Protein AF-A0A7I8W9Z4-F1 (afdb_monomer_lite)

Foldseek 3Di:
DDPDPPVPPCPQFFPDFQPPDDSVVRVLLLVLADPCLRGGPPGNNVVVLVVCCCQLPPVLLAAVVNDDDDDPVLRVVSNVNNVCQCVQWKDAWDKDQDCQWAAAPQPRDIDHHRHIWTDTVNVDPRHTHRQQRCAAPPPSHRARSRIFTDDVTTHGNLVVLCLQWAAAPQRRHGDSDQKWKDDPNHIHDQQRCAAPPPRHRCRQHKWWDDPNGIHHPVVCCVPPVDDDTPIDGIDTDGTDSVCVVDDDDDDDDDDDDDDDDDDDDDDDDDDDDDDDDDDDDPPDDDDDDDDDDDDDDPDDDD

pLDDT: mean 77.5, std 26.69, range [21.94, 98.75]

InterPro domains:
  IPR001781 Zinc finger, LIM-type [PF00412] (104-162)
  IPR001781 Zinc finger, LIM-type [PF00412] (168-224)
  IPR001781 Zinc finger, LIM-type [PS00478] (168-202)
  IPR001781 Zinc finger, LIM-type [PS50023] (166-226)
  IPR001781 Zinc finger, LIM-type [SM00132] (103-159)
  IPR001781 Zinc finger, LIM-type [SM00132] (167-219)
  IPR010442 PET domain [PF06297] (3-95)
  IPR010442 PET domain [PS51303] (1-105)
  IPR033723 PET prickle [cd09827] (3-101)
  IPR047120 Prickle/Espinas/Testin [PTHR24211] (3-230)

Secondary structure (DSSP, 8-state):
---------HHHHBS---TT--HHHHHHHHTTS-GGGS-BTTSHHHHHHHHHHHHHS-GGGT-GGGSSS--HHHHHHHHHHHHHHHHHTEEEPEEEE-SS-EE-TTT--EE-TT-EEEE-STT-TT-EE-GGG-B-TTT--B-GGGEEEESSSEE-HHHHHHTTS-BBTTT--B--SSEEEEETTEEE-TTT-B-TTT--B-TTSEEEEETTEEEEHHHHHHH-TTS--EEEE-EEEE---GGGG--------PPPP---PPPPPP------------------PPPPP-------------

Radius of gyration: 24.95 Å; chains: 1; bounding box: 74×66×74 Å

Sequence (302 aa):
MISDTDSGCAVEEYSWIPPGLTSSRIRQYMNSLPEDKIPYVNSVGEKYRIRQLLFQLPPHDNAARYCHSLSAYEKKELDEFCVKRKNESLGRGRLHVQGIPAKCFKCLDNIARGQIAVLSSRAGPNSCWHPRCFTCSTCGELLVDLIYFWNDGLFCGRHHAESLKPRCSACDEIIFEEECIEAEGKSWHLRHFACSACGKSLGGEEYATKDEEQFCSACYSEKFTCDEKKSGILKISSSPDLTKRLKSVKFNVPIQSYEYSPAKNLDDSSISSSDSEFEYQTSKKPIKPPYLQKPKNNCIIS

Organism: NCBI:txid2664684

Structure (mmCIF, N/CA/C/O backbone):
data_AF-A0A7I8W9Z4-F1
#
_entry.id   AF-A0A7I8W9Z4-F1
#
loop_
_atom_site.group_PDB
_atom_site.id
_atom_site.type_symbol
_atom_site.label_atom_id
_atom_site.label_alt_id
_atom_site.label_comp_id
_atom_site.label_asym_id
_atom_site.label_entity_id
_atom_site.label_seq_id
_atom_site.pdbx_PDB_ins_code
_atom_site.Cartn_x
_atom_site.Cartn_y
_atom_site.Cartn_z
_atom_site.occupancy
_atom_site.B_iso_or_equiv
_atom_site.auth_seq_id
_atom_site.aut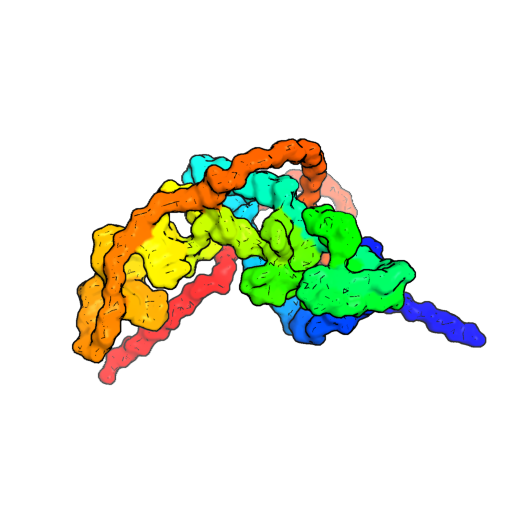h_comp_id
_atom_site.auth_asym_id
_atom_site.auth_atom_id
_atom_site.pdbx_PDB_model_num
ATOM 1 N N . MET A 1 1 ? 17.825 10.346 -49.125 1.00 39.19 1 MET A N 1
ATOM 2 C CA . MET A 1 1 ? 17.581 9.424 -48.000 1.00 39.19 1 MET A CA 1
ATOM 3 C C . MET A 1 1 ? 17.197 10.283 -46.815 1.00 39.19 1 MET A C 1
ATOM 5 O O . MET A 1 1 ? 18.041 11.009 -46.312 1.00 39.19 1 MET A O 1
ATOM 9 N N . ILE A 1 2 ? 15.905 10.325 -46.506 1.00 37.00 2 ILE A N 1
ATOM 10 C CA . ILE A 1 2 ? 15.355 11.117 -45.405 1.00 37.00 2 ILE A CA 1
ATOM 11 C C . ILE A 1 2 ? 15.552 10.255 -44.159 1.00 37.00 2 ILE A C 1
ATOM 13 O O . ILE A 1 2 ? 15.019 9.153 -44.094 1.00 37.00 2 ILE A O 1
ATOM 17 N N . SER A 1 3 ? 16.427 10.680 -43.251 1.00 44.62 3 SER A N 1
ATOM 18 C CA . SER A 1 3 ? 16.632 10.010 -41.970 1.00 44.62 3 SER A CA 1
ATOM 19 C C . SER A 1 3 ? 15.514 10.427 -41.024 1.00 44.62 3 SER A C 1
ATOM 21 O O . SER A 1 3 ? 15.480 11.580 -40.593 1.00 44.62 3 SER A O 1
ATOM 23 N N . ASP A 1 4 ? 14.619 9.491 -40.728 1.00 43.50 4 ASP A N 1
ATOM 24 C CA . ASP A 1 4 ? 13.537 9.640 -39.761 1.00 43.50 4 ASP A CA 1
ATOM 25 C C . ASP A 1 4 ? 14.092 9.974 -38.371 1.00 43.50 4 ASP A C 1
ATOM 27 O O . ASP A 1 4 ? 14.541 9.116 -37.609 1.00 43.50 4 ASP A O 1
ATOM 31 N N . THR A 1 5 ? 14.059 11.257 -38.026 1.00 50.41 5 THR A N 1
ATOM 32 C CA . THR A 1 5 ? 14.097 11.706 -36.639 1.00 50.41 5 THR A CA 1
ATOM 33 C C . THR A 1 5 ? 12.735 11.402 -36.020 1.00 50.41 5 THR A C 1
ATOM 35 O O . THR A 1 5 ? 11.843 12.250 -36.033 1.00 50.41 5 THR A O 1
ATOM 38 N N . ASP A 1 6 ? 12.564 10.182 -35.499 1.00 49.28 6 ASP A N 1
ATOM 39 C CA . ASP A 1 6 ? 11.479 9.830 -34.570 1.00 49.28 6 ASP A CA 1
ATOM 40 C C . ASP A 1 6 ? 11.708 10.571 -33.241 1.00 49.28 6 ASP A C 1
ATOM 42 O O . ASP A 1 6 ? 12.199 10.025 -32.251 1.00 49.28 6 ASP A O 1
ATOM 46 N N . SER A 1 7 ? 11.422 11.872 -33.267 1.00 54.03 7 SER A N 1
ATOM 47 C CA . SER A 1 7 ? 11.483 12.805 -32.139 1.00 54.03 7 SER A CA 1
ATOM 48 C C . SER A 1 7 ? 10.179 12.808 -31.333 1.00 54.03 7 SER A C 1
ATOM 50 O O . SER A 1 7 ? 9.882 13.796 -30.663 1.00 54.03 7 SER A O 1
ATOM 52 N N . GLY A 1 8 ? 9.400 11.719 -31.382 1.00 56.22 8 GLY A N 1
ATOM 53 C CA . GLY A 1 8 ? 8.231 11.533 -30.530 1.00 56.22 8 GLY A CA 1
ATOM 54 C C . GLY A 1 8 ? 8.631 11.662 -29.062 1.00 56.22 8 GLY A C 1
ATOM 55 O O . GLY A 1 8 ? 9.383 10.844 -28.512 1.00 56.22 8 GLY A O 1
ATOM 56 N N . CYS A 1 9 ? 8.177 12.737 -28.427 1.00 61.16 9 CYS A N 1
ATOM 57 C CA . CYS A 1 9 ? 8.408 12.992 -27.021 1.00 61.16 9 CYS A CA 1
ATOM 58 C C . CYS A 1 9 ? 7.589 11.964 -26.234 1.00 61.16 9 CYS A C 1
ATOM 60 O O . CYS A 1 9 ? 6.411 12.173 -25.984 1.00 61.16 9 CYS A O 1
ATOM 62 N N . ALA A 1 10 ? 8.199 10.846 -25.818 1.00 62.00 10 ALA A N 1
ATOM 63 C CA . ALA A 1 10 ? 7.525 9.834 -24.989 1.00 62.00 10 ALA A CA 1
ATOM 64 C C . ALA A 1 10 ? 6.864 10.443 -23.731 1.00 62.00 10 ALA A C 1
ATOM 66 O O . ALA A 1 10 ? 5.972 9.853 -23.141 1.00 62.00 10 ALA A O 1
ATOM 67 N N . VAL A 1 11 ? 7.298 11.635 -23.325 1.00 63.75 11 VAL A N 1
ATOM 68 C CA . VAL A 1 11 ? 6.757 12.420 -22.213 1.00 63.75 11 VAL A CA 1
ATOM 69 C C . VAL A 1 11 ? 5.310 12.883 -22.454 1.00 63.75 11 VAL A C 1
ATOM 71 O O . VAL A 1 11 ? 4.603 13.135 -21.488 1.00 63.75 11 VAL A O 1
ATOM 74 N N . GLU A 1 12 ? 4.858 12.971 -23.708 1.00 77.44 12 GLU A N 1
ATOM 75 C CA . GLU A 1 12 ? 3.490 13.380 -24.066 1.00 77.44 12 GLU A CA 1
ATOM 76 C C . GLU A 1 12 ? 2.487 12.210 -24.028 1.00 77.44 12 GLU A C 1
ATOM 78 O O . GLU A 1 12 ? 1.287 12.428 -23.884 1.00 77.44 12 GLU A O 1
ATOM 83 N N . GLU A 1 13 ? 2.963 10.962 -24.109 1.00 87.69 13 GLU A N 1
ATOM 84 C CA . GLU A 1 13 ? 2.108 9.766 -24.184 1.00 87.69 13 GLU A CA 1
ATOM 85 C C . GLU A 1 13 ? 1.688 9.226 -22.805 1.00 87.69 13 GLU A C 1
ATOM 87 O O . GLU A 1 13 ? 0.599 8.659 -22.662 1.00 87.69 13 GLU A O 1
ATOM 92 N N . TYR A 1 14 ? 2.542 9.376 -21.785 1.00 93.69 14 TYR A N 1
ATOM 93 C CA . TYR A 1 14 ? 2.344 8.779 -20.458 1.00 93.69 14 TYR A CA 1
ATOM 94 C C . TYR A 1 14 ? 2.141 9.844 -19.381 1.00 93.69 14 TYR A C 1
ATOM 96 O O . TYR A 1 14 ? 2.906 10.799 -19.279 1.00 93.69 14 TYR A O 1
ATOM 104 N N . SER A 1 15 ? 1.192 9.618 -18.472 1.00 93.81 15 SER A N 1
ATOM 105 C CA . SER A 1 15 ? 0.984 10.481 -17.300 1.00 93.81 15 SER A CA 1
ATOM 106 C C . SER A 1 15 ? 2.062 10.329 -16.224 1.00 93.81 15 SER A C 1
ATOM 108 O O . SER A 1 15 ? 2.112 11.088 -15.253 1.00 93.81 15 SER A O 1
ATOM 110 N N . TRP A 1 16 ? 2.945 9.342 -16.384 1.00 94.75 16 TRP A N 1
ATOM 111 C CA . TRP A 1 16 ? 4.161 9.198 -15.601 1.00 94.75 16 TRP A CA 1
ATOM 112 C C . TRP A 1 16 ? 5.222 8.427 -16.370 1.00 94.75 16 TRP A C 1
ATOM 114 O O . TRP A 1 16 ? 4.933 7.408 -16.994 1.00 94.75 16 TRP A O 1
ATOM 124 N N . ILE A 1 17 ? 6.469 8.872 -16.236 1.00 93.94 17 ILE A N 1
ATOM 125 C CA . ILE A 1 17 ? 7.644 8.177 -16.749 1.00 93.94 17 ILE A CA 1
ATOM 126 C C . ILE A 1 17 ? 8.699 8.031 -15.646 1.00 93.94 17 ILE A C 1
ATOM 128 O O . ILE A 1 17 ? 8.843 8.915 -14.793 1.00 93.94 17 ILE A O 1
ATOM 132 N N . PRO A 1 18 ? 9.492 6.947 -15.660 1.00 90.81 18 PRO A N 1
ATOM 133 C CA . PRO A 1 18 ? 10.671 6.856 -14.815 1.00 90.81 18 PRO A CA 1
ATOM 134 C C . PRO A 1 18 ? 11.666 7.984 -15.148 1.00 90.81 18 PRO A C 1
ATOM 136 O O . PRO A 1 18 ? 11.960 8.210 -16.326 1.00 90.81 18 PRO A O 1
ATOM 139 N N . PRO A 1 19 ? 12.226 8.685 -14.146 1.00 86.12 19 PRO A N 1
ATOM 140 C CA . PRO A 1 19 ? 13.131 9.801 -14.398 1.00 86.12 19 PRO A CA 1
ATOM 141 C C . PRO A 1 19 ? 14.486 9.331 -14.946 1.00 86.12 19 PRO A C 1
ATOM 143 O O . PRO A 1 19 ? 14.960 8.240 -14.626 1.00 86.12 19 PRO A O 1
ATOM 146 N N . GLY A 1 20 ? 15.149 10.197 -15.719 1.00 82.81 20 GLY A N 1
ATOM 147 C CA . GLY A 1 20 ? 16.537 9.995 -16.154 1.00 82.81 20 GLY A CA 1
ATOM 148 C C . GLY A 1 20 ? 16.730 8.985 -17.291 1.00 82.81 20 GLY A C 1
ATOM 149 O O . GLY A 1 20 ? 17.840 8.483 -17.473 1.00 82.81 20 GLY A O 1
ATOM 150 N N . LEU A 1 21 ? 15.677 8.671 -18.052 1.00 85.38 21 LEU A N 1
ATOM 151 C CA . LEU A 1 21 ? 15.732 7.774 -19.210 1.00 85.38 21 LEU A CA 1
ATOM 152 C C . LEU A 1 21 ? 15.481 8.498 -20.538 1.00 85.38 21 LEU A C 1
ATOM 154 O O . LEU A 1 21 ? 14.827 9.533 -20.587 1.00 85.38 21 LEU A O 1
ATOM 158 N N . THR A 1 22 ? 15.982 7.911 -21.628 1.00 89.88 22 THR A N 1
ATOM 159 C CA . THR A 1 22 ? 15.680 8.333 -23.005 1.00 89.88 22 THR A CA 1
ATOM 160 C C . THR A 1 22 ? 14.328 7.780 -23.469 1.00 89.88 22 THR A C 1
ATOM 162 O O . THR A 1 22 ? 13.890 6.741 -22.970 1.00 89.88 22 THR A O 1
ATOM 165 N N . SER A 1 23 ? 13.698 8.392 -24.480 1.00 89.38 23 SER A N 1
ATOM 166 C CA . SER A 1 23 ? 12.388 7.968 -25.015 1.00 89.38 23 SER A CA 1
ATOM 167 C C . SER A 1 23 ? 12.336 6.487 -25.409 1.00 89.38 23 SER A C 1
ATOM 169 O O . SER A 1 23 ? 11.386 5.782 -25.084 1.00 89.38 23 SER A O 1
ATOM 171 N N . SER A 1 24 ? 13.388 5.970 -26.055 1.00 89.19 24 SER A N 1
ATOM 172 C CA . SER A 1 24 ? 13.491 4.545 -26.412 1.00 89.19 24 SER A CA 1
ATOM 173 C C . SER A 1 24 ? 13.480 3.629 -25.177 1.00 89.19 24 SER A C 1
ATOM 175 O O . SER A 1 24 ? 12.776 2.620 -25.156 1.00 89.19 24 SER A O 1
ATOM 177 N N . ARG A 1 25 ? 14.192 4.009 -24.108 1.00 90.12 25 ARG A N 1
ATOM 178 C CA . ARG A 1 25 ? 14.235 3.237 -22.856 1.00 90.12 25 ARG A CA 1
ATOM 179 C C . ARG A 1 25 ? 12.930 3.329 -22.072 1.00 90.12 25 ARG A C 1
ATOM 181 O O . ARG A 1 25 ? 12.540 2.351 -21.444 1.00 90.12 25 ARG A O 1
ATOM 188 N N . ILE A 1 26 ? 12.248 4.472 -22.125 1.00 92.50 26 ILE A N 1
ATOM 189 C CA . ILE A 1 26 ? 10.905 4.629 -21.553 1.00 92.50 26 ILE A CA 1
ATOM 190 C C . ILE A 1 26 ? 9.946 3.652 -22.237 1.00 92.50 26 ILE A C 1
ATOM 192 O O . ILE A 1 26 ? 9.336 2.840 -21.548 1.00 92.50 26 ILE A O 1
ATOM 196 N N . ARG A 1 27 ? 9.895 3.648 -23.578 1.00 92.44 27 ARG A N 1
ATOM 197 C CA . ARG A 1 27 ? 9.066 2.709 -24.356 1.00 92.44 27 ARG A CA 1
ATOM 198 C C . ARG A 1 27 ? 9.386 1.250 -24.015 1.00 92.44 27 ARG A C 1
ATOM 200 O O . ARG A 1 27 ? 8.483 0.467 -23.742 1.00 92.44 27 ARG A O 1
ATOM 207 N N . GLN A 1 28 ? 10.669 0.890 -23.935 1.00 92.94 28 GLN A N 1
ATOM 208 C CA . GLN A 1 28 ? 11.085 -0.465 -23.553 1.00 92.94 28 GLN A CA 1
ATOM 209 C C . GLN A 1 28 ? 10.618 -0.856 -22.137 1.00 92.94 28 GLN A C 1
ATOM 211 O O . GLN A 1 28 ? 10.213 -1.998 -21.925 1.00 92.94 28 GLN A O 1
ATOM 216 N N . TYR A 1 29 ? 10.662 0.067 -21.170 1.00 95.06 29 TYR A N 1
ATOM 217 C CA . TYR A 1 29 ? 10.143 -0.173 -19.823 1.00 95.06 29 TYR A CA 1
ATOM 218 C C . TYR A 1 29 ? 8.620 -0.341 -19.840 1.00 95.06 29 TYR A C 1
ATOM 220 O O . TYR A 1 29 ? 8.124 -1.332 -19.308 1.00 95.06 29 TYR A O 1
ATOM 228 N N . MET A 1 30 ? 7.886 0.572 -20.481 1.00 95.81 30 MET A N 1
ATOM 229 C CA . MET A 1 30 ? 6.421 0.517 -20.531 1.00 95.81 30 MET A CA 1
ATOM 230 C C . MET A 1 30 ? 5.929 -0.784 -21.178 1.00 95.81 30 MET A C 1
ATOM 232 O O . MET A 1 30 ? 5.098 -1.470 -20.592 1.00 95.81 30 MET A O 1
ATOM 236 N N . ASN A 1 31 ? 6.546 -1.210 -22.284 1.00 93.69 31 ASN A N 1
ATOM 237 C CA . ASN A 1 31 ? 6.217 -2.464 -22.979 1.00 93.69 31 ASN A CA 1
ATOM 238 C C . ASN A 1 31 ? 6.490 -3.736 -22.157 1.00 93.69 31 ASN A C 1
ATOM 240 O O . ASN A 1 31 ? 6.068 -4.824 -22.540 1.00 93.69 31 ASN A O 1
ATOM 244 N N . SER A 1 32 ? 7.231 -3.634 -21.051 1.00 93.94 32 SER A N 1
ATOM 245 C CA . SER A 1 32 ? 7.483 -4.767 -20.153 1.00 93.94 32 SER A CA 1
ATOM 246 C C . SER A 1 32 ? 6.443 -4.904 -19.034 1.00 93.94 32 SER A C 1
ATOM 248 O O . SER A 1 32 ? 6.477 -5.882 -18.279 1.00 93.94 32 SER A O 1
ATOM 250 N N . LEU A 1 33 ? 5.534 -3.932 -18.908 1.00 95.94 33 LEU A N 1
ATOM 251 C CA . LEU A 1 33 ? 4.430 -3.945 -17.954 1.00 95.94 33 LEU A CA 1
ATOM 252 C C . LEU A 1 33 ? 3.177 -4.588 -18.577 1.00 95.94 33 LEU A C 1
ATOM 254 O O . LEU A 1 33 ? 3.054 -4.634 -19.799 1.00 95.94 33 LEU A O 1
ATOM 258 N N . PRO A 1 34 ? 2.231 -5.087 -17.759 1.00 96.25 34 PRO A N 1
ATOM 259 C CA . PRO A 1 34 ? 0.897 -5.443 -18.241 1.00 96.25 34 PRO A CA 1
ATOM 260 C C . PRO A 1 34 ? 0.207 -4.244 -18.903 1.00 96.25 34 PRO A C 1
ATOM 262 O O . PRO A 1 34 ? 0.266 -3.140 -18.362 1.00 96.25 34 PRO A O 1
ATOM 265 N N . GLU A 1 35 ? -0.449 -4.468 -20.042 1.00 95.62 35 GLU A N 1
ATOM 266 C CA . GLU A 1 35 ? -1.054 -3.419 -20.880 1.00 95.62 35 GLU A CA 1
ATOM 267 C C . GLU A 1 35 ? -2.062 -2.552 -20.110 1.00 95.62 35 GLU A C 1
ATOM 269 O O . GLU A 1 35 ? -2.025 -1.325 -20.181 1.00 95.62 35 GLU A O 1
ATOM 274 N N . ASP A 1 36 ? -2.886 -3.178 -19.270 1.00 96.75 36 ASP A N 1
ATOM 275 C CA . ASP A 1 36 ? -3.881 -2.530 -18.410 1.00 96.75 36 ASP A CA 1
ATOM 276 C C . ASP A 1 36 ? -3.272 -1.664 -17.291 1.00 96.75 36 ASP A C 1
ATOM 278 O O . ASP A 1 36 ? -3.987 -0.902 -16.634 1.00 96.75 36 ASP A O 1
ATOM 282 N N . LYS A 1 37 ? -1.953 -1.754 -17.077 1.00 97.38 37 LYS A N 1
ATOM 283 C CA . LYS A 1 37 ? -1.199 -1.018 -16.051 1.00 97.38 37 LYS A CA 1
ATOM 284 C C . LYS A 1 37 ? -0.261 0.045 -16.631 1.00 97.38 37 LYS A C 1
ATOM 286 O O . LYS A 1 37 ? 0.383 0.752 -15.854 1.00 97.38 37 LYS A O 1
ATOM 291 N N . ILE A 1 38 ? -0.177 0.187 -17.955 1.00 97.12 38 ILE A N 1
ATOM 292 C CA . ILE A 1 38 ? 0.640 1.228 -18.594 1.00 97.12 38 ILE A CA 1
ATOM 293 C C . ILE A 1 38 ? -0.079 2.583 -18.467 1.00 97.12 38 ILE A C 1
ATOM 295 O O . ILE A 1 38 ? -1.218 2.711 -18.917 1.00 97.12 38 ILE A O 1
ATOM 299 N N . PRO A 1 39 ? 0.541 3.618 -17.868 1.00 96.69 39 PRO A N 1
ATOM 300 C CA . PRO A 1 39 ? -0.137 4.865 -17.535 1.00 96.69 39 PRO A CA 1
ATOM 301 C C . PRO A 1 39 ? -0.196 5.830 -18.726 1.00 96.69 39 PRO A C 1
ATOM 303 O O . PRO A 1 39 ? 0.328 6.938 -18.650 1.00 96.69 39 PRO A O 1
ATOM 306 N N . TYR A 1 40 ? -0.825 5.427 -19.830 1.00 96.56 40 TYR A N 1
ATOM 307 C CA . TYR A 1 40 ? -1.144 6.362 -20.912 1.00 96.56 40 TYR A CA 1
ATOM 308 C C . TYR A 1 40 ? -2.075 7.464 -20.396 1.00 96.56 40 TYR A C 1
ATOM 310 O O . TYR A 1 40 ? -2.954 7.187 -19.570 1.00 96.56 40 TYR A O 1
ATOM 318 N N . VAL A 1 41 ? -1.908 8.694 -20.878 1.00 95.06 41 VAL A N 1
ATOM 319 C CA . VAL A 1 41 ? -2.774 9.823 -20.497 1.00 95.06 41 VAL A CA 1
ATOM 320 C C . VAL A 1 41 ? -4.248 9.474 -20.770 1.00 95.06 41 VAL A C 1
ATOM 322 O O . VAL A 1 41 ? -4.589 8.972 -21.839 1.00 95.06 41 VAL A O 1
ATOM 325 N N . ASN A 1 42 ? -5.130 9.711 -19.794 1.00 94.44 42 ASN A N 1
ATOM 326 C CA . ASN A 1 42 ? -6.570 9.409 -19.804 1.00 94.44 42 ASN A CA 1
ATOM 327 C C . ASN A 1 42 ? -6.958 7.916 -19.893 1.00 94.44 42 ASN A C 1
ATOM 329 O O . ASN A 1 42 ? -8.126 7.589 -20.133 1.00 94.44 42 ASN A O 1
ATOM 333 N N . SER A 1 43 ? -6.024 6.989 -19.669 1.00 96.69 43 SER A N 1
ATOM 334 C CA . SER A 1 43 ? -6.272 5.544 -19.788 1.00 96.69 43 SER A CA 1
ATOM 335 C C . SER A 1 43 ? -6.703 4.859 -18.482 1.00 96.69 43 SER A C 1
ATOM 337 O O . SER A 1 43 ? -6.692 5.434 -17.388 1.00 96.69 43 SER A O 1
ATOM 339 N N . VAL A 1 44 ? -7.060 3.571 -18.575 1.00 97.69 44 VAL A N 1
ATOM 340 C CA . VAL A 1 44 ? -7.279 2.712 -17.396 1.00 97.69 44 VAL A CA 1
ATOM 341 C C . VAL A 1 44 ? -6.004 2.520 -16.574 1.00 97.69 44 VAL A C 1
ATOM 343 O O . VAL A 1 44 ? -6.089 2.483 -15.347 1.00 97.69 44 VAL A O 1
ATOM 346 N N . GLY A 1 45 ? -4.835 2.485 -17.219 1.00 98.00 45 GLY A N 1
ATOM 347 C CA . GLY A 1 45 ? -3.551 2.343 -16.542 1.00 98.00 45 GLY A CA 1
ATOM 348 C C . GLY A 1 45 ? -3.161 3.590 -15.749 1.00 98.00 45 GLY A C 1
ATOM 349 O O . GLY A 1 45 ? -2.612 3.476 -14.655 1.00 98.00 45 GLY A O 1
ATOM 350 N N . GLU A 1 46 ? -3.532 4.788 -16.216 1.00 97.44 46 GLU A N 1
ATOM 351 C CA . GLU A 1 46 ? -3.386 6.020 -15.428 1.00 97.44 46 GLU A CA 1
ATOM 352 C C . GLU A 1 46 ? -4.258 5.972 -14.167 1.00 97.44 46 GLU A C 1
ATOM 354 O O . GLU A 1 46 ? -3.772 6.207 -13.058 1.00 97.44 46 GLU A O 1
ATOM 359 N N . LYS A 1 47 ? -5.538 5.607 -14.314 1.00 97.88 47 LYS A N 1
ATOM 360 C CA . LYS A 1 47 ? -6.463 5.459 -13.177 1.00 97.88 47 LYS A CA 1
ATOM 361 C C . LYS A 1 47 ? -5.976 4.392 -12.196 1.00 97.88 47 LYS A C 1
ATOM 363 O O . LYS A 1 47 ? -6.057 4.590 -10.981 1.00 97.88 47 LYS A O 1
ATOM 368 N N . TYR A 1 48 ? -5.449 3.280 -12.710 1.00 98.31 48 TYR A N 1
ATOM 369 C CA . TYR A 1 48 ? -4.804 2.239 -11.914 1.00 98.31 48 TYR A CA 1
ATOM 370 C C . TYR A 1 48 ? -3.611 2.809 -11.140 1.00 98.31 48 TYR A C 1
ATOM 372 O O . TYR A 1 48 ? -3.562 2.650 -9.921 1.00 98.31 48 TYR A O 1
ATOM 380 N N . ARG A 1 49 ? -2.699 3.536 -11.800 1.00 97.75 49 ARG A N 1
ATOM 381 C CA . ARG A 1 49 ? -1.537 4.157 -11.149 1.00 97.75 49 ARG A CA 1
ATOM 382 C C . ARG A 1 49 ? -1.956 5.109 -10.029 1.00 97.75 49 ARG A C 1
ATOM 384 O O . ARG A 1 49 ? -1.411 5.007 -8.936 1.00 97.75 49 ARG A O 1
ATOM 391 N N . ILE A 1 50 ? -2.932 5.992 -10.258 1.00 97.25 50 ILE A N 1
ATOM 392 C CA . ILE A 1 50 ? -3.428 6.932 -9.233 1.00 97.25 50 ILE A CA 1
ATOM 393 C C . ILE A 1 50 ? -4.001 6.170 -8.030 1.00 97.25 50 ILE A C 1
ATOM 395 O O . ILE A 1 50 ? -3.698 6.503 -6.883 1.00 97.25 50 ILE A O 1
ATOM 399 N N . ARG A 1 51 ? -4.780 5.107 -8.273 1.00 98.06 51 ARG A N 1
ATOM 400 C CA . ARG A 1 51 ? -5.304 4.245 -7.203 1.00 98.06 51 ARG A CA 1
ATOM 401 C C . ARG A 1 51 ? -4.174 3.578 -6.420 1.00 98.06 51 ARG A C 1
ATOM 403 O O . ARG A 1 51 ? -4.209 3.587 -5.193 1.00 98.06 51 ARG A O 1
ATOM 410 N N . GLN A 1 52 ? -3.173 3.032 -7.112 1.00 98.44 52 GLN A N 1
ATOM 411 C CA . GLN A 1 52 ? -2.009 2.422 -6.472 1.00 98.44 52 GLN A CA 1
ATOM 412 C C . GLN A 1 52 ? -1.182 3.447 -5.699 1.00 98.44 52 GLN A C 1
ATOM 414 O O . GLN A 1 52 ? -0.704 3.116 -4.625 1.00 98.44 52 GLN A O 1
ATOM 419 N N . LEU A 1 53 ? -1.058 4.688 -6.173 1.00 97.19 53 LEU A N 1
ATOM 420 C CA . LEU A 1 53 ? -0.354 5.749 -5.456 1.00 97.19 53 LEU A CA 1
ATOM 421 C C . LEU A 1 53 ? -1.019 6.030 -4.104 1.00 97.19 53 LEU A C 1
ATOM 423 O O . LEU A 1 53 ? -0.352 5.986 -3.075 1.00 97.19 53 LEU A O 1
ATOM 427 N N . LEU A 1 54 ? -2.339 6.235 -4.104 1.00 96.62 54 LEU A N 1
ATOM 428 C CA . LEU A 1 54 ? -3.113 6.485 -2.885 1.00 96.62 54 LEU A CA 1
ATOM 429 C C . LEU A 1 54 ? -3.125 5.275 -1.943 1.00 96.62 54 LEU A C 1
ATOM 431 O O . LEU A 1 54 ? -3.032 5.435 -0.729 1.00 96.62 54 LEU A O 1
ATOM 435 N N . PHE A 1 55 ? -3.229 4.063 -2.491 1.00 98.25 55 PHE A N 1
ATOM 436 C CA . PHE A 1 55 ? -3.263 2.843 -1.691 1.00 98.25 55 PHE A CA 1
ATOM 437 C C . PHE A 1 55 ? -1.891 2.492 -1.110 1.00 98.25 55 PHE A C 1
ATOM 439 O O . PHE A 1 55 ? -1.784 2.206 0.077 1.00 98.25 55 PHE A O 1
ATOM 446 N N . GLN A 1 56 ? -0.839 2.489 -1.927 1.00 98.62 56 GLN A N 1
ATOM 447 C CA . GLN A 1 56 ? 0.499 2.061 -1.524 1.00 98.62 56 GLN A CA 1
ATOM 448 C C . GLN A 1 56 ? 1.235 3.112 -0.698 1.00 98.62 56 GLN A C 1
ATOM 450 O O . GLN A 1 56 ? 2.088 2.731 0.102 1.00 98.62 56 GLN A O 1
ATOM 455 N N . LEU A 1 57 ? 0.925 4.399 -0.880 1.00 97.50 57 LEU A N 1
ATOM 456 C CA . LEU A 1 57 ? 1.532 5.517 -0.156 1.00 97.50 57 LEU A CA 1
ATOM 457 C C . LEU A 1 57 ? 0.440 6.432 0.434 1.00 97.50 57 LEU A C 1
ATOM 459 O O . LEU A 1 57 ? 0.312 7.581 0.001 1.00 97.50 57 LEU A O 1
ATOM 463 N N . PRO A 1 58 ? -0.356 5.950 1.410 1.00 97.50 58 PRO A N 1
ATOM 464 C CA . PRO A 1 58 ? -1.418 6.758 1.995 1.00 97.50 58 PRO A CA 1
ATOM 465 C C . PRO A 1 58 ? -0.840 8.030 2.636 1.00 97.50 58 PRO A C 1
ATOM 467 O O . PRO A 1 58 ? 0.126 7.948 3.398 1.00 97.50 58 PRO A O 1
ATOM 470 N N . PRO A 1 59 ? -1.386 9.224 2.352 1.00 95.88 59 PRO A N 1
ATOM 471 C CA . PRO A 1 59 ? -0.800 10.479 2.825 1.00 95.88 59 PRO A CA 1
ATOM 472 C C . PRO A 1 59 ? -0.830 10.611 4.357 1.00 95.88 59 PRO A C 1
ATOM 474 O O . PRO A 1 59 ? 0.091 11.185 4.945 1.00 95.88 59 PRO A O 1
ATOM 477 N N . HIS A 1 60 ? -1.846 10.039 5.007 1.00 95.88 60 HIS A N 1
ATOM 478 C CA . HIS A 1 60 ? -1.984 9.966 6.466 1.00 95.88 60 HIS A CA 1
ATOM 479 C C . HIS A 1 60 ? -0.974 9.036 7.143 1.00 95.88 60 HIS A C 1
ATOM 481 O O . HIS A 1 60 ? -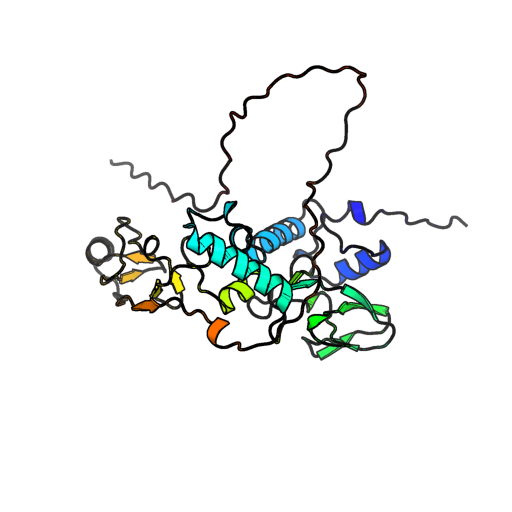0.731 9.185 8.332 1.00 95.88 60 HIS A O 1
ATOM 487 N N . ASP A 1 61 ? -0.293 8.159 6.404 1.00 96.38 61 ASP A N 1
ATOM 488 C CA . ASP A 1 61 ? 0.831 7.391 6.956 1.00 96.38 61 ASP A CA 1
ATOM 489 C C . ASP A 1 61 ? 2.113 8.229 7.071 1.00 96.38 61 ASP A C 1
ATOM 491 O O . ASP A 1 61 ? 3.101 7.744 7.620 1.00 96.38 61 ASP A O 1
ATOM 495 N N . ASN A 1 62 ? 2.140 9.439 6.493 1.00 92.50 62 ASN A N 1
ATOM 496 C CA . ASN A 1 62 ? 3.349 10.255 6.386 1.00 92.50 62 ASN A CA 1
ATOM 497 C C . ASN A 1 62 ? 3.223 11.672 6.968 1.00 92.50 62 ASN A C 1
ATOM 499 O O . ASN A 1 62 ? 4.243 12.325 7.190 1.00 92.50 62 ASN A O 1
ATOM 503 N N . ALA A 1 63 ? 2.010 12.194 7.154 1.00 92.75 63 ALA A N 1
ATOM 504 C CA . ALA A 1 63 ? 1.836 13.523 7.725 1.00 92.75 63 ALA A CA 1
ATOM 505 C C . ALA A 1 63 ? 0.527 13.658 8.504 1.00 92.75 63 ALA A C 1
ATOM 507 O O . ALA A 1 63 ? -0.562 13.488 7.954 1.00 92.75 63 ALA A O 1
ATOM 508 N N . ALA A 1 64 ? 0.653 14.113 9.754 1.00 94.75 64 ALA A N 1
ATOM 509 C CA . ALA A 1 64 ? -0.451 14.284 10.698 1.00 94.75 64 ALA A CA 1
ATOM 510 C C . ALA A 1 64 ? -1.606 15.152 10.179 1.00 94.75 64 ALA A C 1
ATOM 512 O O . ALA A 1 64 ? -2.748 14.978 10.594 1.00 94.75 64 ALA A O 1
ATOM 513 N N . ARG A 1 65 ? -1.333 16.091 9.262 1.00 94.62 65 ARG A N 1
ATOM 514 C CA . ARG A 1 65 ? -2.364 16.954 8.656 1.00 94.62 65 ARG A CA 1
ATOM 515 C C . ARG A 1 65 ? -3.424 16.190 7.857 1.00 94.62 65 ARG A C 1
ATOM 517 O O . ARG A 1 65 ? -4.460 16.764 7.544 1.00 94.62 65 ARG A O 1
ATOM 524 N N . TYR A 1 66 ? -3.137 14.945 7.482 1.00 95.19 66 TYR A N 1
ATOM 525 C CA . TYR A 1 66 ? -4.056 14.077 6.752 1.00 95.19 66 TYR A CA 1
ATOM 526 C C . TYR A 1 66 ? -4.767 13.063 7.657 1.00 95.19 66 TYR A C 1
ATOM 528 O O . TYR A 1 66 ? -5.631 12.346 7.165 1.00 95.19 66 TYR A O 1
ATOM 536 N N . CYS A 1 67 ? -4.422 13.011 8.947 1.00 94.38 67 CYS A N 1
ATOM 537 C CA . CYS A 1 67 ? -5.002 12.093 9.923 1.00 94.38 67 CYS A CA 1
ATOM 538 C C . CYS A 1 67 ? -6.216 12.704 10.637 1.00 94.38 67 CYS A C 1
ATOM 540 O O . CYS A 1 67 ? -6.335 13.929 10.776 1.00 94.38 67 CYS A O 1
ATOM 542 N N . HIS A 1 68 ? -7.086 11.853 11.174 1.00 89.88 68 HIS A N 1
ATOM 543 C CA . HIS A 1 68 ? -8.248 12.266 11.952 1.00 89.88 68 HIS A CA 1
ATOM 544 C C . HIS A 1 68 ? -7.876 12.489 13.425 1.00 89.88 68 HIS A C 1
ATOM 546 O O . HIS A 1 68 ? -7.927 11.579 14.246 1.00 89.88 68 HIS A O 1
ATOM 552 N N . SER A 1 69 ? -7.602 13.748 13.781 1.00 85.44 69 SER A N 1
ATOM 553 C CA . SER A 1 69 ? -7.528 14.214 15.178 1.00 85.44 69 SER A CA 1
ATOM 554 C C . SER A 1 69 ? -6.516 13.474 16.068 1.00 85.44 69 SER A C 1
ATOM 556 O O . SER A 1 69 ? -6.861 13.051 17.168 1.00 85.44 69 SER A O 1
ATOM 558 N N . LEU A 1 70 ? -5.259 13.384 15.627 1.00 91.75 70 LEU A N 1
ATOM 559 C CA . LEU A 1 70 ? -4.154 12.895 16.463 1.00 91.75 70 LEU A CA 1
ATOM 560 C C . LEU A 1 70 ? -3.861 13.840 17.644 1.00 91.75 70 LEU A C 1
ATOM 562 O O . LEU A 1 70 ? -3.800 15.069 17.481 1.00 91.75 70 LEU A O 1
ATOM 566 N N . SER A 1 71 ? -3.597 13.267 18.815 1.00 93.56 71 SER A N 1
ATOM 567 C CA . SER A 1 71 ? -3.019 13.943 19.978 1.00 93.56 71 SER A CA 1
ATOM 568 C C . SER A 1 71 ? -1.582 14.408 19.705 1.00 93.56 71 SER A C 1
ATOM 570 O O . SER A 1 71 ? -0.937 14.007 18.737 1.00 93.56 71 SER A O 1
ATOM 572 N N . ALA A 1 72 ? -1.042 15.280 20.563 1.00 94.44 72 ALA A N 1
ATOM 573 C CA . ALA A 1 72 ? 0.344 15.738 20.430 1.00 94.44 72 ALA A CA 1
ATOM 574 C C . ALA A 1 72 ? 1.362 14.586 20.538 1.00 94.44 72 ALA A C 1
ATOM 576 O O . ALA A 1 72 ? 2.398 14.622 19.875 1.00 94.44 72 ALA A O 1
ATOM 577 N N . TYR A 1 73 ? 1.048 13.569 21.344 1.00 92.56 73 TYR A N 1
ATOM 578 C CA . TYR A 1 73 ? 1.875 12.378 21.496 1.00 92.56 73 TYR A CA 1
ATOM 579 C C . TYR A 1 73 ? 1.871 11.526 20.220 1.00 92.56 73 TYR A C 1
ATOM 581 O O . TYR A 1 73 ? 2.934 11.258 19.667 1.00 92.56 73 TYR A O 1
ATOM 589 N N . GLU A 1 74 ? 0.692 11.209 19.681 1.00 94.06 74 GLU A N 1
ATOM 590 C CA . GLU A 1 74 ? 0.564 10.399 18.458 1.00 94.06 74 GLU A CA 1
ATOM 591 C C . GLU A 1 74 ? 1.170 11.094 17.234 1.00 94.06 74 GLU A C 1
ATOM 593 O O . GLU A 1 74 ? 1.762 10.443 16.380 1.00 94.06 74 GLU A O 1
ATOM 598 N N . LYS A 1 75 ? 1.085 12.431 17.149 1.00 95.56 75 LYS A N 1
ATOM 599 C CA . LYS A 1 75 ? 1.775 13.197 16.095 1.00 95.56 75 LYS A CA 1
ATOM 600 C C . LYS A 1 75 ? 3.285 12.988 16.144 1.00 95.56 75 LYS A C 1
ATOM 602 O O . LYS A 1 75 ? 3.901 12.760 15.109 1.00 95.56 75 LYS A O 1
ATOM 607 N N . LYS A 1 76 ? 3.864 13.047 17.346 1.00 95.12 76 LYS A N 1
ATOM 608 C CA . LYS A 1 76 ? 5.294 12.812 17.548 1.00 95.12 76 LYS A CA 1
ATOM 609 C C . LYS A 1 76 ? 5.671 11.373 17.186 1.00 95.12 76 LYS A C 1
ATOM 611 O O . LYS A 1 76 ? 6.664 11.173 16.491 1.00 95.12 76 LYS A O 1
ATOM 616 N N . GLU A 1 77 ? 4.876 10.388 17.601 1.00 95.44 77 GLU A N 1
ATOM 617 C CA . GLU A 1 77 ? 5.097 8.990 17.210 1.00 95.44 77 GLU A CA 1
ATOM 618 C C . GLU A 1 77 ? 4.999 8.781 15.695 1.00 95.44 77 GLU A C 1
ATOM 620 O O . GLU A 1 77 ? 5.834 8.078 15.127 1.00 95.44 77 GLU A O 1
ATOM 625 N N . LEU A 1 78 ? 4.027 9.406 15.022 1.00 95.88 78 LEU A N 1
ATOM 626 C CA . LEU A 1 78 ? 3.911 9.362 13.566 1.00 95.88 78 LEU A CA 1
ATOM 627 C C . LEU A 1 78 ? 5.167 9.933 12.901 1.00 95.88 78 LEU A C 1
ATOM 629 O O . LEU A 1 78 ? 5.708 9.305 11.991 1.00 95.88 78 LEU A O 1
ATOM 633 N N . ASP A 1 79 ? 5.663 11.083 13.355 1.00 95.94 79 ASP A N 1
ATOM 634 C CA . ASP A 1 79 ? 6.873 11.693 12.798 1.00 95.94 79 ASP A CA 1
ATOM 635 C C . ASP A 1 79 ? 8.093 10.769 12.957 1.00 95.94 79 ASP A C 1
ATOM 637 O O . ASP A 1 79 ? 8.817 10.510 11.988 1.00 95.94 79 ASP A O 1
ATOM 641 N N . GLU A 1 80 ? 8.289 10.199 14.149 1.00 95.81 80 GLU A N 1
ATOM 642 C CA . GLU A 1 80 ? 9.363 9.238 14.428 1.00 95.81 80 GLU A CA 1
ATOM 643 C C . GLU A 1 80 ? 9.227 7.966 13.576 1.00 95.81 80 GLU A C 1
ATOM 645 O O . GLU A 1 80 ? 10.204 7.508 12.970 1.00 95.81 80 GLU A O 1
ATOM 650 N N . PHE A 1 81 ? 8.010 7.433 13.451 1.00 95.94 81 PHE A N 1
ATOM 651 C CA . PHE A 1 81 ? 7.683 6.286 12.606 1.00 95.94 81 PHE A CA 1
ATOM 652 C C . PHE A 1 81 ? 8.027 6.549 11.135 1.00 95.94 81 PHE A C 1
ATOM 654 O O . PHE A 1 81 ? 8.666 5.720 10.478 1.00 95.94 81 PHE A O 1
ATOM 661 N N . CYS A 1 82 ? 7.669 7.724 10.618 1.00 95.25 82 CYS A N 1
ATOM 662 C CA . CYS A 1 82 ? 7.960 8.131 9.248 1.00 95.25 82 CYS A CA 1
ATOM 663 C C . CYS A 1 82 ? 9.461 8.250 8.994 1.00 95.25 82 CYS A C 1
ATOM 665 O O . CYS A 1 82 ? 9.966 7.706 8.009 1.00 95.25 82 CYS A O 1
ATOM 667 N N . VAL A 1 83 ? 10.177 8.959 9.872 1.00 96.19 83 VAL A N 1
ATOM 668 C CA . VAL A 1 83 ? 11.627 9.164 9.757 1.00 96.19 83 VAL A CA 1
ATOM 669 C C . VAL A 1 83 ? 12.356 7.826 9.790 1.00 96.19 83 VAL A C 1
ATOM 671 O O . VAL A 1 83 ? 13.182 7.557 8.914 1.00 96.19 83 VAL A O 1
ATOM 674 N N . LYS A 1 84 ? 12.005 6.948 10.736 1.00 95.94 84 LYS A N 1
ATOM 675 C CA . LYS A 1 84 ? 12.610 5.621 10.859 1.00 95.94 84 LYS A CA 1
ATOM 676 C C . LYS A 1 84 ? 12.442 4.807 9.578 1.00 95.94 84 LYS A C 1
ATOM 678 O O . LYS A 1 84 ? 13.428 4.373 8.986 1.00 95.94 84 LYS A O 1
ATOM 683 N N . ARG A 1 85 ? 11.208 4.677 9.082 1.00 96.50 85 ARG A N 1
ATOM 684 C CA . ARG A 1 85 ? 10.916 3.912 7.859 1.00 96.50 85 ARG A CA 1
ATOM 685 C C . ARG A 1 85 ? 11.608 4.483 6.623 1.00 96.50 85 ARG A C 1
ATOM 687 O O . ARG A 1 85 ? 12.070 3.717 5.775 1.00 96.50 85 ARG A O 1
ATOM 694 N N . LYS A 1 86 ? 11.692 5.813 6.505 1.00 95.12 86 LYS A N 1
ATOM 695 C CA . LYS A 1 86 ? 12.411 6.478 5.407 1.00 95.12 86 LYS A CA 1
ATOM 696 C C . LYS A 1 86 ? 13.904 6.153 5.427 1.00 95.12 86 LYS A C 1
ATOM 698 O O . LYS A 1 86 ? 14.478 5.834 4.388 1.00 95.12 86 LYS A O 1
ATOM 703 N N . ASN A 1 87 ? 14.518 6.186 6.602 1.00 95.38 87 ASN A N 1
ATOM 704 C CA . ASN A 1 87 ? 15.956 5.980 6.742 1.00 95.38 87 ASN A CA 1
ATOM 705 C C . ASN A 1 87 ? 16.343 4.509 6.581 1.00 95.38 87 ASN A C 1
ATOM 707 O O . ASN A 1 87 ? 17.287 4.179 5.857 1.00 95.38 87 ASN A O 1
ATOM 711 N N . GLU A 1 88 ? 15.588 3.615 7.212 1.00 95.12 88 GLU A N 1
ATOM 712 C CA . GLU A 1 88 ? 15.957 2.205 7.341 1.00 95.12 88 GLU A CA 1
ATOM 713 C C . GLU A 1 88 ? 15.486 1.361 6.151 1.00 95.12 88 GLU A C 1
ATOM 715 O O . GLU A 1 88 ? 16.195 0.441 5.737 1.00 95.12 88 GLU A O 1
ATOM 720 N N . SER A 1 89 ? 14.358 1.717 5.527 1.00 96.62 89 SER A N 1
ATOM 721 C CA . SER A 1 89 ? 13.671 0.800 4.608 1.00 96.62 89 SER A CA 1
ATOM 722 C C . SER A 1 89 ? 13.297 1.413 3.260 1.00 96.62 89 SER A C 1
ATOM 724 O O . SER A 1 89 ? 13.332 0.703 2.257 1.00 96.62 89 SER A O 1
ATOM 726 N N . LEU A 1 90 ? 12.967 2.706 3.178 1.00 97.38 90 LEU A N 1
ATOM 727 C CA . LEU A 1 90 ? 12.530 3.336 1.923 1.00 97.38 90 LEU A CA 1
ATOM 728 C C . LEU A 1 90 ? 13.652 3.376 0.880 1.00 97.38 90 LEU A C 1
ATOM 730 O O . LEU A 1 90 ? 14.744 3.889 1.134 1.00 97.38 90 LEU A O 1
ATOM 734 N N . GLY A 1 91 ? 13.368 2.898 -0.323 1.00 96.62 91 GLY A N 1
ATOM 735 C CA . GLY A 1 91 ? 14.229 3.019 -1.488 1.00 96.62 91 GLY A CA 1
ATOM 736 C C . GLY A 1 91 ? 13.431 3.335 -2.749 1.00 96.62 91 GLY A C 1
ATOM 737 O O . GLY A 1 91 ? 12.201 3.273 -2.780 1.00 96.62 91 GLY A O 1
ATOM 738 N N . ARG A 1 92 ? 14.158 3.673 -3.815 1.00 95.88 92 ARG A N 1
ATOM 739 C CA . ARG A 1 92 ? 13.598 3.869 -5.153 1.00 95.88 92 ARG A CA 1
ATOM 740 C C . ARG A 1 92 ? 14.317 2.968 -6.143 1.00 95.88 92 ARG A C 1
ATOM 742 O O . ARG A 1 92 ? 15.547 2.943 -6.176 1.00 95.88 92 ARG A O 1
ATOM 749 N N . GLY A 1 93 ? 13.556 2.193 -6.904 1.00 95.31 93 GLY A N 1
ATOM 750 C CA . GLY A 1 93 ? 14.082 1.299 -7.921 1.00 95.31 93 GLY A CA 1
ATOM 751 C C . GLY A 1 93 ? 14.786 2.102 -9.008 1.00 95.31 93 GLY A C 1
ATOM 752 O O . GLY A 1 93 ? 14.260 3.106 -9.491 1.00 95.31 93 GLY A O 1
ATOM 753 N N . ARG A 1 94 ? 15.988 1.670 -9.390 1.00 93.81 94 ARG A N 1
ATOM 754 C CA . ARG A 1 94 ? 16.756 2.299 -10.468 1.00 93.81 94 ARG A CA 1
ATOM 755 C C . ARG A 1 94 ? 16.675 1.439 -11.715 1.00 93.81 94 ARG A C 1
ATOM 757 O O . ARG A 1 94 ? 17.064 0.276 -11.678 1.00 93.81 94 ARG A O 1
ATOM 764 N N . LEU A 1 95 ? 16.226 2.019 -12.820 1.00 93.88 95 LEU A N 1
ATOM 765 C CA . LEU A 1 95 ? 16.213 1.317 -14.098 1.00 93.88 95 LEU A CA 1
ATOM 766 C C . LEU A 1 95 ? 17.625 1.204 -14.670 1.00 93.88 95 LEU A C 1
ATOM 768 O O . LEU A 1 95 ? 18.409 2.155 -14.642 1.00 93.88 95 LEU A O 1
ATOM 772 N N . HIS A 1 96 ? 17.949 0.021 -15.176 1.00 91.50 96 HIS A N 1
ATOM 773 C CA . HIS A 1 96 ? 19.244 -0.294 -15.757 1.00 91.50 96 HIS A CA 1
ATOM 774 C C . HIS A 1 96 ? 19.070 -1.234 -16.949 1.00 91.50 96 HIS A C 1
ATOM 776 O O . HIS A 1 96 ? 18.286 -2.176 -16.885 1.00 91.50 96 HIS A O 1
ATOM 782 N N . VAL A 1 97 ? 19.809 -0.991 -18.029 1.00 91.44 97 VAL A N 1
ATOM 783 C CA . VAL A 1 97 ? 19.883 -1.915 -19.167 1.00 91.44 97 VAL A CA 1
ATOM 784 C C . VAL A 1 97 ? 20.993 -2.911 -18.874 1.00 91.44 97 VAL A C 1
ATOM 786 O 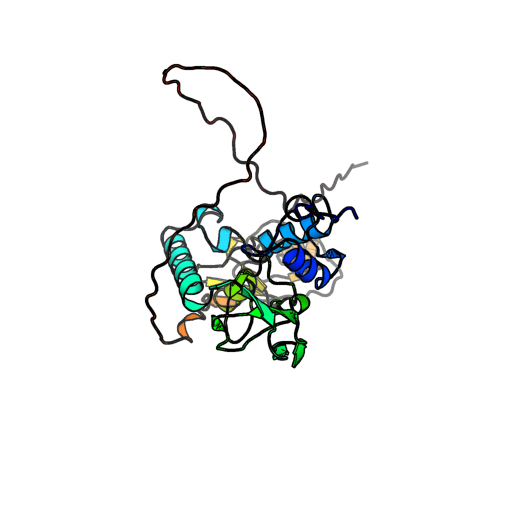O . VAL A 1 97 ? 22.142 -2.508 -18.715 1.00 91.44 97 VAL A O 1
ATOM 789 N N . GLN A 1 98 ? 20.662 -4.197 -18.814 1.00 90.50 98 GLN A N 1
ATOM 790 C CA . GLN A 1 98 ? 21.631 -5.230 -18.471 1.00 90.50 98 GLN A CA 1
ATOM 791 C C . GLN A 1 98 ? 22.721 -5.358 -19.542 1.00 90.50 98 GLN A C 1
ATOM 793 O O . GLN A 1 98 ? 22.448 -5.692 -20.697 1.00 90.50 98 GLN A O 1
ATOM 798 N N . GLY A 1 99 ? 23.974 -5.102 -19.158 1.00 90.06 99 GLY A N 1
ATOM 799 C CA . GLY A 1 99 ? 25.139 -5.310 -20.027 1.00 90.06 99 GLY A CA 1
ATOM 800 C C . GLY A 1 99 ? 25.535 -6.785 -20.154 1.00 90.06 99 GLY A C 1
ATOM 801 O O . GLY A 1 99 ? 26.028 -7.208 -21.200 1.00 90.06 99 GLY A O 1
ATOM 802 N N . ILE A 1 100 ? 25.258 -7.564 -19.110 1.00 89.94 100 ILE A N 1
ATOM 803 C CA . ILE A 1 100 ? 25.464 -9.010 -19.018 1.00 89.94 100 ILE A CA 1
ATOM 804 C C . ILE A 1 100 ? 24.168 -9.672 -18.536 1.00 89.94 100 ILE A C 1
ATOM 806 O O . ILE A 1 100 ? 23.413 -9.029 -17.805 1.00 89.94 100 ILE A O 1
ATOM 810 N N . PRO A 1 101 ? 23.878 -10.924 -18.931 1.00 92.25 101 PRO A N 1
ATOM 811 C CA . PRO A 1 101 ? 22.713 -11.635 -18.420 1.00 92.25 101 PRO A CA 1
ATOM 812 C C . PRO A 1 101 ? 22.722 -11.714 -16.889 1.00 92.25 101 PRO A C 1
ATOM 814 O O . PRO A 1 101 ? 23.756 -11.995 -16.284 1.00 92.25 101 PRO A O 1
ATOM 817 N N . ALA A 1 102 ? 21.564 -11.491 -16.274 1.00 94.12 102 ALA A N 1
ATOM 818 C CA . ALA A 1 102 ? 21.373 -11.554 -14.827 1.00 94.12 102 ALA A CA 1
ATOM 819 C C . ALA A 1 102 ? 20.133 -12.391 -14.495 1.00 94.12 102 ALA A C 1
ATOM 821 O O . ALA A 1 102 ? 19.286 -12.594 -15.358 1.00 94.12 102 ALA A O 1
ATOM 822 N N . LYS A 1 103 ? 19.995 -12.869 -13.258 1.00 95.88 103 LYS A N 1
ATOM 823 C CA . LYS A 1 103 ? 18.774 -13.560 -12.814 1.00 95.88 103 LYS A CA 1
ATOM 824 C C . LYS A 1 103 ? 17.859 -12.596 -12.079 1.00 95.88 103 LYS A C 1
ATOM 826 O O . LYS A 1 103 ? 18.315 -11.857 -11.208 1.00 95.88 103 LYS A O 1
ATOM 831 N N . CYS A 1 104 ? 16.570 -12.622 -12.406 1.00 97.31 104 CYS A N 1
ATOM 832 C CA . CYS A 1 104 ? 15.577 -11.872 -11.656 1.00 97.31 104 CYS A CA 1
ATOM 833 C C . CYS A 1 104 ? 15.438 -12.444 -10.244 1.00 97.31 104 CYS A C 1
ATOM 835 O O . CYS A 1 104 ? 15.210 -13.633 -10.064 1.00 97.31 104 CYS A O 1
ATOM 837 N N . PHE A 1 105 ? 15.487 -11.576 -9.240 1.00 95.88 105 PHE A N 1
ATOM 838 C CA . PHE A 1 105 ? 15.399 -11.962 -7.836 1.00 95.88 105 PHE A CA 1
ATOM 839 C C . PHE A 1 105 ? 14.039 -12.579 -7.454 1.00 95.88 105 PHE A C 1
ATOM 841 O O . PHE A 1 105 ? 13.974 -13.374 -6.525 1.00 95.88 105 PHE A O 1
ATOM 848 N N . LYS A 1 106 ? 12.945 -12.237 -8.157 1.00 96.25 106 LYS A N 1
ATOM 849 C CA . LYS A 1 106 ? 11.598 -12.761 -7.859 1.00 96.25 106 LYS A CA 1
ATOM 850 C C . LYS A 1 106 ? 11.281 -14.064 -8.594 1.00 96.25 106 LYS A C 1
ATOM 852 O O . LYS A 1 106 ? 10.910 -15.032 -7.946 1.00 96.25 106 LYS A O 1
ATOM 857 N N . CYS A 1 107 ? 11.344 -14.079 -9.929 1.00 96.88 107 CYS A N 1
ATOM 858 C CA . CYS A 1 107 ? 10.950 -15.262 -10.709 1.00 96.88 107 CYS A CA 1
ATOM 859 C C . CYS A 1 107 ? 12.108 -16.219 -11.002 1.00 96.88 107 CYS A C 1
ATOM 861 O O . CYS A 1 107 ? 11.868 -17.309 -11.499 1.00 96.88 107 CYS A O 1
ATOM 863 N N . LEU A 1 108 ? 13.350 -15.827 -10.691 1.00 96.12 108 LEU A N 1
ATOM 864 C CA . LEU A 1 108 ? 14.581 -16.592 -10.931 1.00 96.12 108 LEU A CA 1
ATOM 865 C C . LEU A 1 108 ? 14.949 -16.797 -12.412 1.00 96.12 108 LEU A C 1
ATOM 867 O O . LEU A 1 108 ? 16.041 -17.296 -12.697 1.00 96.12 108 LEU A O 1
ATOM 871 N N . ASP A 1 109 ? 14.107 -16.339 -13.341 1.00 97.19 109 ASP A N 1
ATOM 872 C CA . ASP A 1 109 ? 14.383 -16.368 -14.775 1.00 97.19 109 ASP A CA 1
ATOM 873 C C . ASP A 1 109 ? 15.468 -15.365 -15.183 1.00 97.19 109 ASP A C 1
ATOM 875 O O . ASP A 1 109 ? 15.736 -14.361 -14.510 1.00 97.19 109 ASP A O 1
ATOM 879 N N . ASN A 1 110 ? 16.073 -15.618 -16.342 1.00 96.69 110 ASN A N 1
ATOM 880 C CA . ASN A 1 110 ? 17.108 -14.759 -16.898 1.00 96.69 110 ASN A CA 1
ATOM 881 C C . ASN A 1 110 ? 16.527 -13.433 -17.426 1.00 96.69 110 ASN A C 1
ATOM 883 O O . ASN A 1 110 ? 15.537 -13.393 -18.156 1.00 96.69 110 ASN A O 1
ATOM 887 N N . ILE A 1 111 ? 17.212 -12.342 -17.106 1.00 96.25 111 ILE A N 1
ATOM 888 C CA . ILE A 1 111 ? 17.125 -11.043 -17.761 1.00 96.25 111 ILE A CA 1
ATOM 889 C C . ILE A 1 111 ? 18.254 -11.005 -18.791 1.00 96.25 111 ILE A C 1
ATOM 891 O O . ILE A 1 111 ? 19.434 -11.018 -18.431 1.00 96.25 111 ILE A O 1
ATOM 895 N N . ALA A 1 112 ? 17.902 -11.015 -20.073 1.00 94.81 112 ALA A N 1
ATOM 896 C CA . ALA A 1 112 ? 18.869 -11.072 -21.160 1.00 94.81 112 ALA A CA 1
ATOM 897 C C . ALA A 1 112 ? 19.641 -9.752 -21.316 1.00 94.81 112 ALA A C 1
ATOM 899 O O . ALA A 1 112 ? 19.197 -8.678 -20.900 1.00 94.81 112 ALA A O 1
ATOM 900 N N . ARG A 1 113 ? 20.798 -9.823 -21.983 1.00 94.50 113 ARG A N 1
ATOM 901 C CA . ARG A 1 113 ? 21.572 -8.638 -22.368 1.00 94.50 113 ARG A CA 1
ATOM 902 C C . ARG A 1 113 ? 20.698 -7.676 -23.181 1.00 94.50 113 ARG A C 1
ATOM 904 O O . ARG A 1 113 ? 20.006 -8.091 -24.104 1.00 94.50 113 ARG A O 1
ATOM 911 N N . GLY A 1 114 ? 20.756 -6.390 -22.848 1.00 91.06 114 GLY A N 1
ATOM 912 C CA . GLY A 1 114 ? 19.971 -5.340 -23.498 1.00 91.06 114 GLY A CA 1
ATOM 913 C C . GLY A 1 114 ? 18.547 -5.177 -22.958 1.00 91.06 114 GLY A C 1
ATOM 914 O O . GLY A 1 114 ? 17.878 -4.215 -23.335 1.00 91.06 114 GLY A O 1
ATOM 915 N N . GLN A 1 115 ? 18.073 -6.053 -22.064 1.00 93.06 115 GLN A N 1
ATOM 916 C CA . GLN A 1 115 ? 16.782 -5.875 -21.399 1.00 93.06 115 GLN A CA 1
ATOM 917 C C . GLN A 1 115 ? 16.887 -4.914 -20.212 1.00 93.06 115 GLN A C 1
ATOM 919 O O . GLN A 1 115 ? 17.920 -4.822 -19.542 1.00 93.06 115 GLN A O 1
ATOM 924 N N . ILE A 1 116 ? 15.791 -4.203 -19.944 1.00 93.62 116 ILE A N 1
ATOM 925 C CA . ILE A 1 116 ? 15.665 -3.359 -18.757 1.00 93.62 116 ILE A CA 1
ATOM 926 C C . ILE A 1 116 ? 15.407 -4.234 -17.532 1.00 93.62 116 ILE A C 1
ATOM 928 O O . ILE A 1 116 ? 14.543 -5.109 -17.537 1.00 93.62 116 ILE A O 1
ATOM 932 N N . ALA A 1 117 ? 16.132 -3.932 -16.464 1.00 95.62 117 ALA A N 1
ATOM 933 C CA . ALA A 1 117 ? 15.897 -4.425 -15.123 1.00 95.62 117 ALA A CA 1
ATOM 934 C C . ALA A 1 117 ? 15.694 -3.253 -14.157 1.00 95.62 117 ALA A C 1
ATOM 936 O O . ALA A 1 117 ? 16.207 -2.150 -14.362 1.00 95.62 117 ALA A O 1
ATOM 937 N N . VAL A 1 118 ? 14.981 -3.518 -13.069 1.00 96.62 118 VAL A N 1
ATOM 938 C CA . VAL A 1 118 ? 14.906 -2.638 -11.903 1.00 96.62 118 VAL A CA 1
ATOM 939 C C . VAL A 1 118 ? 15.946 -3.107 -10.896 1.00 96.62 118 VAL A C 1
ATOM 941 O O . VAL A 1 118 ? 15.988 -4.288 -10.570 1.00 96.62 118 VAL A O 1
ATOM 944 N N . LEU A 1 119 ? 16.786 -2.203 -10.403 1.00 95.19 119 LEU A N 1
ATOM 945 C CA . LEU A 1 119 ? 17.760 -2.466 -9.344 1.00 95.19 119 LEU A CA 1
ATOM 946 C C . LEU A 1 119 ? 17.255 -1.910 -8.011 1.00 95.19 119 LEU A C 1
ATOM 948 O O . LEU A 1 119 ? 16.680 -0.820 -7.972 1.00 95.19 119 LEU A O 1
ATOM 952 N N . SER A 1 120 ? 17.539 -2.619 -6.921 1.00 94.81 120 SER A N 1
ATOM 953 C CA . SER A 1 120 ? 17.283 -2.171 -5.547 1.00 94.81 120 SER A CA 1
ATOM 954 C C . SER A 1 120 ? 18.614 -2.008 -4.822 1.00 94.81 120 SER A C 1
ATOM 956 O O . SER A 1 120 ? 19.345 -2.979 -4.660 1.00 94.81 120 SER A O 1
ATOM 958 N N . SER A 1 121 ? 18.938 -0.792 -4.377 1.00 91.75 121 SER A N 1
ATOM 959 C CA . SER A 1 121 ? 20.158 -0.537 -3.600 1.00 91.75 121 SER A CA 1
ATOM 960 C C . SER A 1 121 ? 20.130 -1.189 -2.216 1.00 91.75 121 SER A C 1
ATOM 962 O O . SER A 1 121 ? 21.185 -1.539 -1.694 1.00 91.75 121 SER A O 1
ATOM 964 N N . ARG A 1 122 ? 18.942 -1.369 -1.621 1.00 94.00 122 ARG A N 1
ATOM 965 C CA . ARG A 1 122 ? 18.793 -1.961 -0.280 1.00 94.00 122 ARG A CA 1
ATOM 966 C C . ARG A 1 122 ? 18.839 -3.483 -0.271 1.00 94.00 122 ARG A C 1
ATOM 968 O O . ARG A 1 122 ? 19.168 -4.069 0.748 1.00 94.00 122 ARG A O 1
ATOM 975 N N . ALA A 1 123 ? 18.562 -4.115 -1.406 1.00 92.44 123 ALA A N 1
ATOM 976 C CA . ALA A 1 123 ? 18.592 -5.568 -1.538 1.00 92.44 123 ALA A CA 1
ATOM 977 C C . ALA A 1 123 ? 19.998 -6.148 -1.764 1.00 92.44 123 ALA A C 1
ATOM 979 O O . ALA A 1 123 ? 20.133 -7.334 -2.058 1.00 92.44 123 ALA A O 1
ATOM 980 N N . GLY A 1 124 ? 21.037 -5.316 -1.686 1.00 88.44 124 GLY A N 1
ATOM 981 C CA . GLY A 1 124 ? 22.413 -5.718 -1.941 1.00 88.44 124 GLY A CA 1
ATOM 982 C C . GLY A 1 124 ? 22.840 -5.606 -3.411 1.00 88.44 124 GLY A C 1
ATOM 983 O O . GLY A 1 124 ? 22.039 -5.300 -4.301 1.00 88.44 124 GLY A O 1
ATOM 984 N N . PRO A 1 125 ? 24.142 -5.809 -3.674 1.00 83.12 125 PRO A N 1
ATOM 985 C CA . PRO A 1 125 ? 24.708 -5.693 -5.010 1.00 83.12 125 PRO A CA 1
ATOM 986 C C . PRO A 1 125 ? 24.127 -6.762 -5.941 1.00 83.12 125 PRO A C 1
ATOM 988 O O . PRO A 1 125 ? 23.901 -7.898 -5.539 1.00 83.12 125 PRO A O 1
ATOM 991 N N . ASN A 1 126 ? 23.919 -6.401 -7.208 1.00 79.31 126 ASN A N 1
ATOM 992 C CA . ASN A 1 126 ? 23.403 -7.275 -8.274 1.00 79.31 126 ASN A CA 1
ATOM 993 C C . ASN A 1 126 ? 21.946 -7.753 -8.121 1.00 79.31 126 ASN A C 1
ATOM 995 O O . ASN A 1 126 ? 21.443 -8.440 -9.011 1.00 79.31 126 ASN A O 1
ATOM 999 N N . SER A 1 127 ? 21.238 -7.345 -7.067 1.00 93.00 127 SER A N 1
ATOM 1000 C CA . SER A 1 127 ? 19.809 -7.618 -6.921 1.00 93.00 127 SER A CA 1
ATOM 1001 C C . SER A 1 127 ? 19.012 -6.847 -7.973 1.00 93.00 127 SER A C 1
ATOM 1003 O O . SER A 1 127 ? 18.977 -5.609 -7.983 1.00 93.00 127 SER A O 1
ATOM 1005 N N . CYS A 1 128 ? 18.390 -7.590 -8.890 1.00 95.56 128 CYS A N 1
ATOM 1006 C CA . CYS A 1 128 ? 17.651 -7.037 -10.014 1.00 95.56 128 CYS A CA 1
ATOM 1007 C C . CYS A 1 128 ? 16.335 -7.778 -10.266 1.00 95.56 128 CYS A C 1
ATOM 1009 O O . CYS A 1 128 ? 16.198 -8.968 -9.990 1.00 95.56 128 CYS A O 1
ATOM 1011 N N . TRP A 1 129 ? 15.351 -7.066 -10.804 1.00 97.88 129 TRP A N 1
ATOM 1012 C CA . TRP A 1 129 ? 14.036 -7.600 -11.138 1.00 97.88 129 TRP A CA 1
ATOM 1013 C C . TRP A 1 129 ? 13.693 -7.257 -12.577 1.00 97.88 129 TRP A C 1
ATOM 1015 O O . TRP A 1 129 ? 14.035 -6.172 -13.051 1.00 97.88 129 TRP A O 1
ATOM 1025 N N . HIS A 1 130 ? 12.939 -8.122 -13.256 1.00 97.75 130 HIS A N 1
ATOM 1026 C CA . HIS A 1 130 ? 12.146 -7.633 -14.381 1.00 97.75 130 HIS A CA 1
ATOM 1027 C C . HIS A 1 130 ? 11.198 -6.533 -13.876 1.00 97.75 130 HIS A C 1
ATOM 1029 O O . HIS A 1 130 ? 10.703 -6.641 -12.750 1.00 97.75 130 HIS A O 1
ATOM 1035 N N . PRO A 1 131 ? 10.873 -5.514 -14.686 1.00 97.06 131 PRO A N 1
ATOM 1036 C CA . PRO A 1 131 ? 9.903 -4.487 -14.305 1.00 97.06 131 PRO A CA 1
ATOM 1037 C C . PRO A 1 131 ? 8.580 -5.053 -13.777 1.00 97.06 131 PRO A C 1
ATOM 1039 O O . PRO A 1 131 ? 8.134 -4.670 -12.699 1.00 97.06 131 PRO A O 1
ATOM 1042 N N . ARG A 1 132 ? 8.020 -6.070 -14.445 1.00 97.00 132 ARG A N 1
ATOM 1043 C CA . ARG A 1 132 ? 6.795 -6.757 -13.998 1.00 97.00 132 ARG A CA 1
ATOM 1044 C C . ARG A 1 132 ? 6.929 -7.565 -12.703 1.00 97.00 132 ARG A C 1
ATOM 1046 O O . ARG A 1 132 ? 5.933 -7.951 -12.103 1.00 97.00 132 ARG A O 1
ATOM 1053 N N . CYS A 1 133 ? 8.157 -7.870 -12.302 1.00 97.94 133 CYS A N 1
ATOM 1054 C CA . CYS A 1 133 ? 8.473 -8.624 -11.095 1.00 97.94 133 CYS A CA 1
ATOM 1055 C C . CYS A 1 133 ? 8.776 -7.709 -9.902 1.00 97.94 133 CYS A C 1
ATOM 1057 O O . CYS A 1 133 ? 8.922 -8.207 -8.787 1.00 97.94 133 CYS A O 1
ATOM 1059 N N . PHE A 1 134 ? 8.864 -6.395 -10.116 1.00 98.19 134 PHE A N 1
ATOM 1060 C CA . PHE A 1 134 ? 9.113 -5.409 -9.072 1.00 98.19 134 PHE A CA 1
ATOM 1061 C C . PHE A 1 134 ? 7.809 -5.054 -8.340 1.00 98.19 134 PHE A C 1
ATOM 1063 O O . PHE A 1 134 ? 7.210 -3.994 -8.525 1.00 98.19 134 PHE A O 1
ATOM 1070 N N . THR A 1 135 ? 7.331 -6.005 -7.542 1.00 98.56 135 THR A N 1
ATOM 1071 C CA . THR A 1 135 ? 6.012 -5.984 -6.894 1.00 98.56 135 THR A CA 1
ATOM 1072 C C . THR A 1 135 ? 6.127 -6.089 -5.381 1.00 98.56 135 THR A C 1
ATOM 1074 O O . THR A 1 135 ? 7.069 -6.705 -4.884 1.00 98.56 135 THR A O 1
ATOM 1077 N N . CYS A 1 136 ? 5.119 -5.609 -4.658 1.00 98.69 136 CYS A N 1
ATOM 1078 C CA . CYS A 1 136 ? 5.001 -5.835 -3.222 1.00 98.69 136 CYS A CA 1
ATOM 1079 C C . CYS A 1 136 ? 4.833 -7.332 -2.896 1.00 98.69 136 CYS A C 1
ATOM 1081 O O . CYS A 1 136 ? 4.017 -8.012 -3.514 1.00 98.69 136 CYS A O 1
ATOM 1083 N N . SER A 1 137 ? 5.558 -7.829 -1.894 1.00 98.06 137 SER A N 1
ATOM 1084 C CA . SER A 1 137 ? 5.495 -9.213 -1.415 1.00 98.06 137 SER A CA 1
ATOM 1085 C C . SER A 1 137 ? 4.158 -9.581 -0.761 1.00 98.06 137 SER A C 1
ATOM 1087 O O . SER A 1 137 ? 3.834 -10.761 -0.709 1.00 98.06 137 SER A O 1
ATOM 1089 N N . THR A 1 138 ? 3.380 -8.601 -0.285 1.00 98.00 138 THR A N 1
ATOM 1090 C CA . THR A 1 138 ? 2.087 -8.843 0.379 1.00 98.00 138 THR A CA 1
ATOM 1091 C C . THR A 1 138 ? 0.918 -8.840 -0.607 1.00 98.00 138 THR A C 1
ATOM 1093 O O . THR A 1 138 ? 0.213 -9.834 -0.709 1.00 98.00 138 THR A O 1
ATOM 1096 N N . CYS A 1 139 ? 0.706 -7.756 -1.366 1.00 97.94 139 CYS A N 1
ATOM 1097 C CA . CYS A 1 139 ? -0.422 -7.686 -2.312 1.00 97.94 139 CYS A CA 1
ATOM 1098 C C . CYS A 1 139 ? -0.100 -8.138 -3.737 1.00 97.94 139 CYS A C 1
ATOM 1100 O O . CYS A 1 139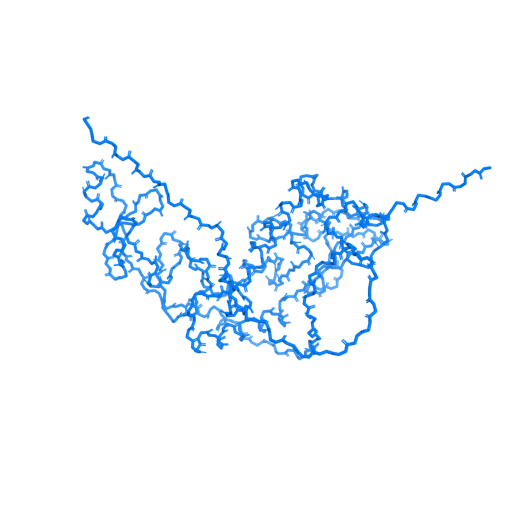 ? -1.003 -8.205 -4.563 1.00 97.94 139 CYS A O 1
ATOM 1102 N N . GLY A 1 140 ? 1.168 -8.379 -4.076 1.00 98.00 140 GLY A N 1
ATOM 1103 C CA . GLY A 1 140 ? 1.567 -8.760 -5.433 1.00 98.00 140 GLY A CA 1
ATOM 1104 C C . GLY A 1 140 ? 1.468 -7.644 -6.485 1.00 98.00 140 GLY A C 1
ATOM 1105 O O . GLY A 1 140 ? 1.851 -7.874 -7.632 1.00 98.00 140 GLY A O 1
ATOM 1106 N N . GLU A 1 141 ? 1.009 -6.442 -6.124 1.00 98.44 141 GLU A N 1
ATOM 1107 C CA . GLU A 1 141 ? 0.904 -5.302 -7.043 1.00 98.44 141 GLU A CA 1
ATOM 1108 C C . GLU A 1 141 ? 2.267 -4.692 -7.388 1.00 98.44 141 GLU A C 1
ATOM 1110 O O . GLU A 1 141 ? 3.199 -4.731 -6.580 1.00 98.44 141 GLU A O 1
ATOM 1115 N N . LEU A 1 142 ? 2.379 -4.102 -8.588 1.00 98.44 142 LEU A N 1
ATOM 1116 C CA . LEU A 1 142 ? 3.571 -3.358 -9.013 1.00 98.44 142 LEU A CA 1
ATOM 1117 C C . LEU A 1 142 ? 3.840 -2.214 -8.037 1.00 98.44 142 LEU A C 1
ATOM 1119 O O . LEU A 1 142 ? 2.921 -1.479 -7.679 1.00 98.44 142 LEU A O 1
ATOM 1123 N N . LEU A 1 143 ? 5.095 -2.046 -7.627 1.00 98.62 143 LEU A N 1
ATOM 1124 C CA . LEU A 1 143 ? 5.479 -0.963 -6.727 1.00 98.62 143 LEU A CA 1
ATOM 1125 C C . LEU A 1 143 ? 5.378 0.376 -7.453 1.00 98.62 143 LEU A C 1
ATOM 1127 O O . LEU A 1 143 ? 6.132 0.649 -8.393 1.00 98.62 143 LEU A O 1
ATOM 1131 N N . VAL A 1 144 ? 4.412 1.189 -7.022 1.00 97.69 144 VAL A N 1
ATOM 1132 C CA . VAL A 1 144 ? 4.056 2.435 -7.702 1.00 97.69 144 VAL A CA 1
ATOM 1133 C C . VAL A 1 144 ? 5.259 3.371 -7.762 1.00 97.69 144 VAL A C 1
ATOM 1135 O O . VAL A 1 144 ? 5.981 3.561 -6.783 1.00 97.69 144 VAL A O 1
ATOM 1138 N N . ASP A 1 145 ? 5.513 3.917 -8.948 1.00 96.75 145 ASP A N 1
ATOM 1139 C CA . ASP A 1 145 ? 6.623 4.828 -9.239 1.00 96.75 145 ASP A CA 1
ATOM 1140 C C . ASP A 1 145 ? 8.018 4.307 -8.841 1.00 96.75 145 ASP A C 1
ATOM 1142 O O . ASP A 1 145 ? 8.960 5.085 -8.631 1.00 96.75 145 ASP A O 1
ATOM 1146 N N . LEU A 1 146 ? 8.157 2.976 -8.768 1.00 97.38 146 LEU A N 1
ATOM 1147 C CA . LEU A 1 146 ? 9.345 2.257 -8.304 1.00 97.38 146 LEU A CA 1
ATOM 1148 C C . LEU A 1 146 ? 9.700 2.543 -6.835 1.00 97.38 146 LEU A C 1
ATOM 1150 O O . LEU A 1 146 ? 10.834 2.299 -6.422 1.00 97.38 146 LEU A O 1
ATOM 1154 N N . ILE A 1 147 ? 8.768 3.060 -6.036 1.00 97.69 147 ILE A N 1
ATOM 1155 C CA . ILE A 1 147 ? 8.968 3.325 -4.609 1.00 97.69 147 ILE A CA 1
ATOM 1156 C C . ILE A 1 147 ? 8.719 2.037 -3.824 1.00 97.69 147 ILE A C 1
ATOM 1158 O O . ILE A 1 147 ? 7.681 1.400 -3.976 1.00 97.69 147 ILE A O 1
ATOM 1162 N N . TYR A 1 148 ? 9.660 1.658 -2.961 1.00 98.38 148 TYR A N 1
ATOM 1163 C CA . TYR A 1 148 ? 9.563 0.437 -2.164 1.00 98.38 148 TYR A CA 1
ATOM 1164 C C . TYR A 1 148 ? 10.120 0.625 -0.758 1.00 98.38 148 TYR A C 1
ATOM 1166 O O . TYR A 1 148 ? 10.925 1.517 -0.505 1.00 98.38 148 TYR A O 1
ATOM 1174 N N . PHE A 1 149 ? 9.731 -0.266 0.144 1.00 98.12 149 PHE A N 1
ATOM 1175 C CA . PHE A 1 149 ? 10.327 -0.423 1.460 1.00 98.12 149 PHE A CA 1
ATOM 1176 C C . PHE A 1 149 ? 10.953 -1.814 1.549 1.00 98.12 149 PHE A C 1
ATOM 1178 O O . PHE A 1 149 ? 10.287 -2.812 1.277 1.00 98.12 149 PHE A O 1
ATOM 1185 N N . TRP A 1 150 ? 12.242 -1.876 1.872 1.00 97.25 150 TRP A N 1
ATOM 1186 C CA . TRP A 1 150 ? 12.970 -3.129 2.040 1.00 97.25 150 TRP A CA 1
ATOM 1187 C C . TRP A 1 150 ? 12.824 -3.659 3.464 1.00 97.25 150 TRP A C 1
ATOM 1189 O O . TRP A 1 150 ? 13.108 -2.937 4.418 1.00 97.25 150 TRP A O 1
ATOM 1199 N N . ASN A 1 151 ? 12.414 -4.918 3.583 1.00 95.38 151 ASN A N 1
ATOM 1200 C CA . ASN A 1 151 ? 12.395 -5.667 4.837 1.00 95.38 151 ASN A CA 1
ATOM 1201 C C . ASN A 1 151 ? 12.501 -7.171 4.527 1.00 95.38 151 ASN A C 1
ATOM 1203 O O . ASN A 1 151 ? 11.492 -7.865 4.504 1.00 95.38 151 ASN A O 1
ATOM 1207 N N . ASP A 1 152 ? 13.693 -7.634 4.132 1.00 92.56 152 ASP A N 1
ATOM 1208 C CA . ASP A 1 152 ? 13.924 -8.986 3.576 1.00 92.56 152 ASP A CA 1
ATOM 1209 C C . ASP A 1 152 ? 13.027 -9.325 2.369 1.00 92.56 152 ASP A C 1
ATOM 1211 O O . ASP A 1 152 ? 12.702 -10.473 2.068 1.00 92.56 152 ASP A O 1
ATOM 1215 N N . GLY A 1 153 ? 12.620 -8.282 1.650 1.00 95.31 153 GLY A N 1
ATOM 1216 C CA . GLY A 1 153 ? 11.666 -8.339 0.556 1.00 95.31 153 GLY A CA 1
ATOM 1217 C C . GLY A 1 153 ? 11.213 -6.942 0.148 1.00 95.31 153 GLY A C 1
ATOM 1218 O O . GLY A 1 153 ? 11.505 -5.951 0.821 1.00 95.31 153 GLY A O 1
ATOM 1219 N N . LEU A 1 154 ? 10.507 -6.859 -0.978 1.00 98.12 154 LEU A N 1
ATOM 1220 C CA . LEU A 1 154 ? 9.960 -5.611 -1.501 1.00 98.12 154 LEU A CA 1
ATOM 1221 C C . LEU A 1 154 ? 8.550 -5.385 -0.953 1.00 98.12 154 LEU A C 1
ATOM 1223 O O . LEU A 1 154 ? 7.641 -6.144 -1.263 1.00 98.12 154 LEU A O 1
ATOM 1227 N N . PHE A 1 155 ? 8.328 -4.312 -0.202 1.00 98.69 155 PHE A N 1
ATOM 1228 C CA . PHE A 1 155 ? 7.005 -3.944 0.303 1.00 98.69 155 PHE A CA 1
ATOM 1229 C C . PHE A 1 155 ? 6.575 -2.577 -0.219 1.00 98.69 155 PHE A C 1
ATOM 1231 O O . PHE A 1 155 ? 7.401 -1.690 -0.436 1.00 98.69 155 PHE A O 1
ATOM 1238 N N . CYS A 1 156 ? 5.270 -2.389 -0.418 1.00 98.75 156 CYS A N 1
ATOM 1239 C CA . CYS A 1 156 ? 4.727 -1.051 -0.611 1.00 98.75 156 CYS A CA 1
ATOM 1240 C C . CYS A 1 156 ? 4.695 -0.300 0.732 1.00 98.75 156 CYS A C 1
ATOM 1242 O O . CYS A 1 156 ? 4.835 -0.908 1.798 1.00 98.75 156 CYS A O 1
ATOM 1244 N N . GLY A 1 157 ? 4.501 1.021 0.699 1.00 98.19 157 GLY A N 1
ATOM 1245 C CA . GLY A 1 157 ? 4.452 1.827 1.922 1.00 98.19 157 GLY A CA 1
ATOM 1246 C C . GLY A 1 157 ? 3.372 1.366 2.893 1.00 98.19 157 GLY A C 1
ATOM 1247 O O . GLY A 1 157 ? 3.658 1.218 4.076 1.00 98.19 157 GLY A O 1
ATOM 1248 N N . ARG A 1 158 ? 2.176 1.047 2.408 1.00 98.50 158 ARG A N 1
ATOM 1249 C CA . ARG A 1 158 ? 1.091 0.526 3.242 1.00 98.50 158 ARG A CA 1
ATOM 1250 C C . ARG A 1 158 ? 1.468 -0.762 3.978 1.00 98.50 158 ARG A C 1
ATOM 1252 O O . ARG A 1 158 ? 1.457 -0.767 5.203 1.00 98.50 158 ARG A O 1
ATOM 1259 N N . HIS A 1 159 ? 1.842 -1.822 3.259 1.00 98.56 159 HIS A N 1
ATOM 1260 C CA . HIS A 1 159 ? 2.101 -3.124 3.889 1.00 98.56 159 HIS A CA 1
ATOM 1261 C C . HIS A 1 159 ? 3.348 -3.113 4.777 1.00 98.56 159 HIS A C 1
ATOM 1263 O O . HIS A 1 159 ? 3.393 -3.816 5.780 1.00 98.56 159 HIS A O 1
ATOM 1269 N N . HIS A 1 160 ? 4.345 -2.279 4.464 1.00 98.12 160 HIS A N 1
ATOM 1270 C CA . HIS A 1 160 ? 5.459 -2.060 5.385 1.00 98.12 160 HIS A CA 1
ATOM 1271 C C . HIS A 1 160 ? 5.031 -1.303 6.653 1.00 98.12 160 HIS A C 1
ATOM 1273 O O . HIS A 1 160 ? 5.631 -1.472 7.709 1.00 98.12 160 HIS A O 1
ATOM 1279 N N . ALA A 1 161 ? 4.040 -0.411 6.571 1.00 97.50 161 ALA A N 1
ATOM 1280 C CA . ALA A 1 161 ? 3.492 0.240 7.759 1.00 97.50 161 ALA A CA 1
ATOM 1281 C C . ALA A 1 161 ? 2.769 -0.785 8.645 1.00 97.50 161 ALA A C 1
ATOM 1283 O O . ALA A 1 161 ? 3.027 -0.862 9.843 1.00 97.50 161 ALA A O 1
ATOM 1284 N N . GLU A 1 162 ? 1.930 -1.610 8.017 1.00 96.25 162 GLU A N 1
ATOM 1285 C CA . GLU A 1 162 ? 1.116 -2.647 8.660 1.00 96.25 162 GLU A CA 1
ATOM 1286 C C . GLU A 1 162 ? 1.957 -3.767 9.285 1.00 96.25 162 GLU A C 1
ATOM 1288 O O . GLU A 1 162 ? 1.537 -4.373 10.265 1.00 96.25 162 GLU A O 1
ATOM 1293 N N . SER A 1 163 ? 3.179 -4.013 8.793 1.00 94.81 163 SER A N 1
ATOM 1294 C CA . SER A 1 163 ? 4.113 -4.939 9.449 1.00 94.81 163 SER A CA 1
ATOM 1295 C C . SER A 1 163 ? 4.725 -4.393 10.745 1.00 94.81 163 SER A C 1
ATOM 1297 O O . SER A 1 163 ? 5.442 -5.122 11.427 1.00 94.81 163 SER A O 1
ATOM 1299 N N . LEU A 1 164 ? 4.519 -3.109 11.061 1.00 94.44 164 LEU A N 1
ATOM 1300 C CA . LEU A 1 164 ? 5.134 -2.430 12.207 1.00 94.44 164 LEU A CA 1
ATOM 1301 C C . LEU A 1 164 ? 4.117 -1.931 13.239 1.00 94.44 164 LEU A C 1
ATOM 1303 O O . LEU A 1 164 ? 4.415 -1.964 14.430 1.00 94.44 164 LEU A O 1
ATOM 1307 N N . LYS A 1 165 ? 2.951 -1.454 12.797 1.00 94.75 165 LYS A N 1
ATOM 1308 C CA . LYS A 1 165 ? 1.856 -0.970 13.648 1.00 94.75 165 LYS A CA 1
ATOM 1309 C C . LYS A 1 165 ? 0.514 -1.398 13.025 1.00 94.75 165 LYS A C 1
ATOM 1311 O O . LYS A 1 165 ? 0.417 -1.447 11.794 1.00 94.75 165 LYS A O 1
ATOM 1316 N N . PRO A 1 166 ? -0.520 -1.691 13.832 1.00 95.44 166 PRO A N 1
ATOM 1317 C CA . PRO A 1 166 ? -1.822 -2.095 13.311 1.00 95.44 166 PRO A CA 1
ATOM 1318 C C . PRO A 1 166 ? -2.512 -0.951 12.554 1.00 95.44 166 PRO A C 1
ATOM 1320 O O . PRO A 1 166 ? -2.311 0.224 12.860 1.00 95.44 166 PRO A O 1
ATOM 1323 N N . ARG A 1 167 ? -3.349 -1.292 11.567 1.00 96.38 167 ARG A N 1
ATOM 1324 C CA . ARG A 1 167 ? -4.167 -0.330 10.812 1.00 96.38 167 ARG A CA 1
ATOM 1325 C C . ARG A 1 167 ? -5.639 -0.500 11.154 1.00 96.38 167 ARG A C 1
ATOM 1327 O O . ARG A 1 167 ? -6.162 -1.611 11.137 1.00 96.38 167 ARG A O 1
ATOM 1334 N N . CYS A 1 168 ? -6.321 0.608 11.423 1.00 95.31 168 CYS A N 1
ATOM 1335 C CA . CYS A 1 168 ? -7.746 0.596 11.704 1.00 95.31 168 CYS A CA 1
ATOM 1336 C C . CYS A 1 168 ? -8.556 0.274 10.443 1.00 95.31 168 CYS A C 1
ATOM 1338 O O . CYS A 1 168 ? -8.535 1.026 9.473 1.00 95.31 168 CYS A O 1
ATOM 1340 N N . SER A 1 169 ? -9.363 -0.785 10.498 1.00 93.75 169 SER A N 1
ATOM 1341 C CA . SER A 1 169 ? -10.171 -1.255 9.362 1.00 93.75 169 SER A CA 1
ATOM 1342 C C . SER A 1 169 ? -11.352 -0.341 9.010 1.00 93.75 169 SER A C 1
ATOM 1344 O O . SER A 1 169 ? -11.996 -0.542 7.987 1.00 93.75 169 SER A O 1
ATOM 1346 N N . ALA A 1 170 ? -11.650 0.658 9.846 1.00 92.88 170 ALA A N 1
ATOM 1347 C CA . ALA A 1 170 ? -12.744 1.603 9.621 1.00 92.88 170 ALA A CA 1
ATOM 1348 C C . ALA A 1 170 ? -12.280 2.948 9.039 1.00 92.88 170 ALA A C 1
ATOM 1350 O O . ALA A 1 170 ? -12.937 3.482 8.151 1.00 92.88 170 ALA A O 1
ATOM 1351 N N . CYS A 1 171 ? -11.176 3.514 9.542 1.00 94.62 171 CYS A N 1
ATOM 1352 C CA . CYS A 1 171 ? -10.673 4.819 9.087 1.00 94.62 171 CYS A CA 1
ATOM 1353 C C . CYS A 1 171 ? -9.399 4.729 8.246 1.00 94.62 171 CYS A C 1
ATOM 1355 O O . CYS A 1 171 ? -8.919 5.757 7.784 1.00 94.62 171 CYS A O 1
ATOM 1357 N N . ASP A 1 172 ? -8.858 3.523 8.062 1.00 96.31 172 ASP A N 1
ATOM 1358 C CA . ASP A 1 172 ? -7.665 3.248 7.266 1.00 96.31 172 ASP A CA 1
ATOM 1359 C C . ASP A 1 172 ? -6.367 3.886 7.796 1.00 96.31 172 ASP A C 1
ATOM 1361 O O . ASP A 1 172 ? -5.360 3.895 7.099 1.00 96.31 172 ASP A O 1
ATOM 1365 N N . GLU A 1 173 ? -6.335 4.395 9.029 1.00 97.31 173 GLU A N 1
ATOM 1366 C CA . GLU A 1 173 ? -5.135 4.992 9.639 1.00 97.31 173 GLU A CA 1
ATOM 1367 C C . GLU A 1 173 ? -4.358 3.986 10.490 1.00 97.31 173 GLU A C 1
ATOM 1369 O O . GLU A 1 173 ? -4.936 3.047 11.044 1.00 97.31 173 GLU A O 1
ATOM 1374 N N . ILE A 1 174 ? -3.042 4.189 10.589 1.00 97.00 174 ILE A N 1
ATOM 1375 C CA . ILE A 1 174 ? -2.196 3.464 11.539 1.00 97.00 174 ILE A CA 1
ATOM 1376 C C . ILE A 1 174 ? -2.587 3.864 12.962 1.00 97.00 174 ILE A C 1
ATOM 1378 O O . ILE A 1 174 ? -2.700 5.049 13.263 1.00 97.00 174 ILE A O 1
ATOM 1382 N N . ILE A 1 175 ? -2.776 2.861 13.813 1.00 95.19 175 ILE A N 1
ATOM 1383 C CA . ILE A 1 175 ? -3.162 3.020 15.212 1.00 95.19 175 ILE A CA 1
ATOM 1384 C C . ILE A 1 175 ? -1.893 3.282 16.020 1.00 95.19 175 ILE A C 1
ATOM 1386 O O . ILE A 1 175 ? -1.040 2.398 16.166 1.00 95.19 175 ILE A O 1
ATOM 1390 N N . PHE A 1 176 ? -1.756 4.511 16.511 1.00 93.62 176 PHE A N 1
ATOM 1391 C CA . PHE A 1 176 ? -0.641 4.905 17.370 1.00 93.62 176 PHE A CA 1
ATOM 1392 C C . PHE A 1 176 ? -0.980 4.780 18.856 1.00 93.62 176 PHE A C 1
ATOM 1394 O O . PHE A 1 176 ? -0.051 4.641 19.645 1.00 93.62 176 PHE A O 1
ATOM 1401 N N . GLU A 1 177 ? -2.264 4.727 19.233 1.00 89.94 177 GLU A N 1
ATOM 1402 C CA . GLU A 1 177 ? -2.673 4.473 20.614 1.00 89.94 177 GLU A CA 1
ATOM 1403 C C . GLU A 1 177 ? -2.042 3.194 21.185 1.00 89.94 177 GLU A C 1
ATOM 1405 O O . GLU A 1 177 ? -1.774 2.226 20.470 1.00 89.94 177 GLU A O 1
ATOM 1410 N N . GLU A 1 178 ? -1.854 3.176 22.507 1.00 86.75 178 GLU A N 1
ATOM 1411 C CA . GLU A 1 178 ? -1.329 2.017 23.238 1.00 86.75 178 GLU A CA 1
ATOM 1412 C C . GLU A 1 178 ? -2.277 0.820 23.227 1.00 86.75 178 GLU A C 1
ATOM 1414 O O . GLU A 1 178 ? -1.829 -0.294 23.473 1.00 86.75 178 GLU A O 1
ATOM 1419 N N . GLU A 1 179 ? -3.562 1.026 22.948 1.00 87.50 179 GLU A N 1
ATOM 1420 C CA . GLU A 1 179 ? -4.583 -0.015 22.941 1.00 87.50 179 GLU A CA 1
ATOM 1421 C C . GLU A 1 179 ? -5.384 0.020 21.645 1.00 87.50 179 GLU A C 1
ATOM 1423 O O . GLU A 1 179 ? -5.784 1.078 21.152 1.00 87.50 179 GLU A O 1
ATOM 1428 N N . CYS A 1 180 ? -5.667 -1.165 21.113 1.00 91.31 180 CYS A N 1
ATOM 1429 C CA . CYS A 1 180 ? -6.546 -1.329 19.971 1.00 91.31 180 CYS A CA 1
ATOM 1430 C C . CYS A 1 180 ? -7.476 -2.526 20.168 1.00 91.31 180 CYS A C 1
ATOM 1432 O O . CYS A 1 180 ? -7.264 -3.381 21.030 1.00 91.31 180 CYS A O 1
ATOM 1434 N N . ILE A 1 181 ? -8.540 -2.570 19.373 1.00 89.44 181 ILE A N 1
ATOM 1435 C CA . ILE A 1 181 ? -9.418 -3.734 19.317 1.00 89.44 181 ILE A CA 1
ATOM 1436 C C . ILE A 1 181 ? -8.920 -4.652 18.213 1.00 89.44 181 ILE A C 1
ATOM 1438 O O . ILE A 1 181 ? -8.747 -4.205 17.079 1.00 89.44 181 ILE A O 1
ATOM 1442 N N . GLU A 1 182 ? -8.766 -5.932 18.540 1.00 89.25 182 GLU A N 1
ATOM 1443 C CA . GLU A 1 182 ? -8.540 -7.005 17.576 1.00 89.25 182 GLU A CA 1
ATOM 1444 C C . GLU A 1 182 ? -9.723 -7.977 17.567 1.00 89.25 182 GLU A C 1
ATOM 1446 O O . GLU A 1 182 ? -10.156 -8.501 18.596 1.00 89.25 182 GLU A O 1
ATOM 1451 N N . ALA A 1 183 ? -10.250 -8.218 16.374 1.00 84.88 183 ALA A N 1
ATOM 1452 C CA . ALA A 1 183 ? -11.426 -9.039 16.114 1.00 84.88 183 ALA A CA 1
ATOM 1453 C C . ALA A 1 183 ? -11.382 -9.519 14.659 1.00 84.88 183 ALA A C 1
ATOM 1455 O O . ALA A 1 183 ? -10.959 -8.779 13.779 1.00 84.88 183 ALA A O 1
ATOM 1456 N N . GLU A 1 184 ? -11.782 -10.762 14.385 1.00 85.12 184 GLU A N 1
ATOM 1457 C CA . GLU A 1 184 ? -11.852 -11.294 13.009 1.00 85.12 184 GLU A CA 1
ATOM 1458 C C . GLU A 1 184 ? -10.568 -11.080 12.164 1.00 85.12 184 GLU A C 1
ATOM 1460 O O . GLU A 1 184 ? -10.630 -10.848 10.958 1.00 85.12 184 GLU A O 1
ATOM 1465 N N . GLY A 1 185 ? -9.387 -11.100 12.799 1.00 85.31 185 GLY A N 1
ATOM 1466 C CA . GLY A 1 185 ? -8.093 -10.869 12.134 1.00 85.31 185 GLY A CA 1
ATOM 1467 C C . GLY A 1 185 ? -7.839 -9.428 11.665 1.00 85.31 185 GLY A C 1
ATOM 1468 O O . GLY A 1 185 ? -6.891 -9.183 10.924 1.00 85.31 185 GLY A O 1
ATOM 1469 N N . LYS A 1 186 ? -8.676 -8.481 12.084 1.00 90.12 186 LYS A N 1
ATOM 1470 C CA . LYS A 1 186 ? -8.609 -7.052 11.771 1.00 90.12 186 LYS A CA 1
ATOM 1471 C C . LYS A 1 186 ? -8.320 -6.255 13.053 1.00 90.12 186 LYS A C 1
ATOM 1473 O O . LYS A 1 186 ? -8.496 -6.758 14.166 1.00 90.12 186 LYS A O 1
ATOM 1478 N N . SER A 1 187 ? -7.887 -5.006 12.890 1.00 93.00 187 SER A N 1
ATOM 1479 C CA . SER A 1 187 ? -7.627 -4.078 13.998 1.00 93.00 187 SER A CA 1
ATOM 1480 C C . SER A 1 187 ? -8.460 -2.805 13.869 1.00 93.00 187 SER A C 1
ATOM 1482 O O . SER A 1 187 ? -8.778 -2.367 12.758 1.00 93.00 187 SER A O 1
ATOM 1484 N N . TRP A 1 188 ? -8.807 -2.185 14.998 1.00 92.75 188 TRP A N 1
ATOM 1485 C CA . TRP A 1 188 ? -9.555 -0.928 15.051 1.00 92.75 188 TRP A CA 1
ATOM 1486 C C . TRP A 1 188 ? -9.092 -0.039 16.200 1.00 92.75 188 TRP A C 1
ATOM 1488 O O . TRP A 1 188 ? -8.785 -0.520 17.289 1.00 92.75 188 TRP A O 1
ATOM 1498 N N . HIS A 1 189 ? -9.151 1.275 15.981 1.00 91.06 189 HIS A N 1
ATOM 1499 C CA . HIS A 1 189 ? -9.225 2.233 17.080 1.00 91.06 189 HIS A CA 1
ATOM 1500 C C . HIS A 1 189 ? -10.416 1.890 17.985 1.00 91.06 189 HIS A C 1
ATOM 1502 O O . HIS A 1 189 ? -11.488 1.543 17.474 1.00 91.06 189 HIS A O 1
ATOM 1508 N N . LEU A 1 190 ? -10.280 2.084 19.303 1.00 88.00 190 LEU A N 1
ATOM 1509 C CA . LEU A 1 190 ? -11.359 1.812 20.267 1.00 88.00 190 LEU A CA 1
ATOM 1510 C C . LEU A 1 190 ? -12.671 2.522 19.887 1.00 88.00 190 LEU A C 1
ATOM 1512 O O . LEU A 1 190 ? -13.754 1.953 19.981 1.00 88.00 190 LEU A O 1
ATOM 1516 N N . ARG A 1 191 ? -12.564 3.761 19.389 1.00 87.56 191 ARG A N 1
ATOM 1517 C CA . ARG A 1 191 ? -13.704 4.600 18.980 1.00 87.56 191 ARG A CA 1
ATOM 1518 C C . ARG A 1 191 ? -14.350 4.182 17.658 1.00 87.56 191 ARG A C 1
ATOM 1520 O O . ARG A 1 191 ? -15.452 4.634 17.365 1.00 87.56 191 ARG A O 1
ATOM 1527 N N . HIS A 1 192 ? -13.667 3.386 16.839 1.00 91.31 192 HIS A N 1
ATOM 1528 C CA . HIS A 1 192 ? -14.159 2.988 15.518 1.00 91.31 192 HIS A CA 1
ATOM 1529 C C . HIS A 1 192 ? -14.754 1.582 15.486 1.00 91.31 192 HIS A C 1
ATOM 1531 O O . HIS A 1 192 ? -15.408 1.226 14.506 1.00 91.31 192 HIS A O 1
ATOM 1537 N N . PHE A 1 193 ? -14.571 0.791 16.542 1.00 91.31 193 PHE A N 1
ATOM 1538 C CA . PHE A 1 193 ? -15.272 -0.476 16.680 1.00 91.31 193 PHE A CA 1
ATOM 1539 C C . PHE A 1 193 ? -16.667 -0.234 17.267 1.00 91.31 193 PHE A C 1
ATOM 1541 O O . PHE A 1 193 ? -16.866 -0.201 18.481 1.00 91.31 193 PHE A O 1
ATOM 1548 N N . ALA A 1 194 ? -17.640 -0.004 16.388 1.00 92.00 194 ALA A N 1
ATOM 1549 C CA . ALA A 1 194 ? -19.003 0.365 16.755 1.00 92.00 194 ALA A CA 1
ATOM 1550 C C . ALA A 1 194 ? -20.043 -0.460 15.993 1.00 92.00 194 ALA A C 1
ATOM 1552 O O . ALA A 1 194 ? -19.788 -0.911 14.877 1.00 92.00 194 ALA A O 1
ATOM 1553 N N . CYS A 1 195 ? -21.223 -0.627 16.590 1.00 92.44 195 CYS A N 1
ATOM 1554 C CA . CYS A 1 195 ? -22.353 -1.331 15.994 1.00 92.44 195 CYS A CA 1
ATOM 1555 C C . CYS A 1 195 ? -22.784 -0.659 14.685 1.00 92.44 195 CYS A C 1
ATOM 1557 O O . CYS A 1 195 ? -23.169 0.512 14.694 1.00 92.44 195 CYS A O 1
ATOM 1559 N N . SER A 1 196 ? -22.818 -1.406 13.582 1.00 92.50 196 SER A N 1
ATOM 1560 C CA . SER A 1 196 ? -23.211 -0.896 12.262 1.00 92.50 196 SER A CA 1
ATOM 1561 C C . SER A 1 196 ? -24.661 -0.398 12.204 1.00 92.50 196 SER A C 1
ATOM 1563 O O . SER A 1 196 ? -25.002 0.424 11.356 1.00 92.50 196 SER A O 1
ATOM 1565 N N . ALA A 1 197 ? -25.526 -0.847 13.123 1.00 93.12 197 ALA A N 1
ATOM 1566 C CA . ALA A 1 197 ? -26.921 -0.412 13.189 1.00 93.12 197 ALA A CA 1
ATOM 1567 C C . ALA A 1 197 ? -27.124 0.886 13.990 1.00 93.12 197 ALA A C 1
ATOM 1569 O O . ALA A 1 197 ? -27.777 1.804 13.500 1.00 93.12 197 ALA A O 1
ATOM 1570 N N . CYS A 1 198 ? -26.595 0.963 15.215 1.00 94.31 198 CYS A N 1
ATOM 1571 C CA . CYS A 1 198 ? -26.892 2.060 16.146 1.00 94.31 198 CYS A CA 1
ATOM 1572 C C . CYS A 1 198 ? -25.699 2.980 16.442 1.00 94.31 198 CYS A C 1
ATOM 1574 O O . CYS A 1 198 ? -25.861 3.988 17.121 1.00 94.31 198 CYS A O 1
ATOM 1576 N N . GLY A 1 199 ? -24.496 2.641 15.972 1.00 90.88 199 GLY A N 1
ATOM 1577 C CA . GLY A 1 199 ? -23.276 3.408 16.224 1.00 90.88 199 GLY A CA 1
ATOM 1578 C C . GLY A 1 199 ? -22.739 3.316 17.655 1.00 90.88 199 GLY A C 1
ATOM 1579 O O . GLY A 1 199 ? -21.745 3.973 17.956 1.00 90.88 199 GLY A O 1
ATOM 1580 N N . LYS A 1 200 ? -23.351 2.513 18.543 1.00 90.38 200 LYS A N 1
ATOM 1581 C CA . LYS A 1 200 ? -22.829 2.282 19.902 1.00 90.38 200 LYS A CA 1
ATOM 1582 C C . LYS A 1 200 ? -21.414 1.708 19.801 1.00 90.38 200 LYS A C 1
ATOM 1584 O O . LYS A 1 200 ? -21.227 0.706 19.108 1.00 90.38 200 LYS A O 1
ATOM 1589 N N . SER A 1 201 ? -20.453 2.314 20.505 1.00 88.69 201 SER A N 1
ATOM 1590 C CA . SER A 1 201 ? -19.124 1.721 20.687 1.00 88.69 201 SER A CA 1
ATOM 1591 C C . SER A 1 201 ? -19.278 0.332 21.290 1.00 88.69 201 SER A C 1
ATOM 1593 O O . SER A 1 201 ? -20.016 0.147 22.260 1.00 88.69 201 SER A O 1
ATOM 1595 N N . LEU A 1 202 ? -18.621 -0.641 20.679 1.00 87.38 202 LEU A N 1
ATOM 1596 C CA . LEU A 1 202 ? -18.668 -2.021 21.126 1.00 87.38 202 LEU A CA 1
ATOM 1597 C C . LEU A 1 202 ? -17.495 -2.355 22.044 1.00 87.38 202 LEU A C 1
ATOM 1599 O O . LEU A 1 202 ? -17.537 -3.414 22.641 1.00 87.38 202 LEU A O 1
ATOM 1603 N N . GLY A 1 203 ? -16.497 -1.476 22.206 1.00 78.38 203 GLY A N 1
ATOM 1604 C CA . GLY A 1 203 ? -15.331 -1.708 23.068 1.00 78.38 203 GLY A CA 1
ATOM 1605 C C . GLY A 1 203 ? -15.694 -2.240 24.463 1.00 78.38 203 GLY A C 1
ATOM 1606 O O . GLY A 1 203 ? -16.369 -1.551 25.220 1.00 78.38 203 GLY A O 1
ATOM 1607 N N . GLY A 1 204 ? -15.236 -3.455 24.789 1.00 72.88 204 GLY A N 1
ATOM 1608 C CA . GLY A 1 204 ? -15.493 -4.128 26.072 1.00 72.88 204 GLY A CA 1
ATOM 1609 C C . GLY A 1 204 ? -16.804 -4.923 26.165 1.00 72.88 204 GLY A C 1
ATOM 1610 O O . GLY A 1 204 ? -17.052 -5.542 27.194 1.00 72.88 204 GLY A O 1
ATOM 1611 N N . GLU A 1 205 ? -17.624 -4.949 25.114 1.00 78.12 205 GLU A N 1
ATOM 1612 C CA . GLU A 1 205 ? -18.936 -5.607 25.097 1.00 78.12 205 GLU A CA 1
ATOM 1613 C C . GLU A 1 205 ? -18.936 -6.874 24.221 1.00 78.12 205 GLU A C 1
ATOM 1615 O O . GLU A 1 205 ? -18.095 -7.051 23.334 1.00 78.12 205 GLU A O 1
ATOM 1620 N N . GLU A 1 206 ? -19.923 -7.7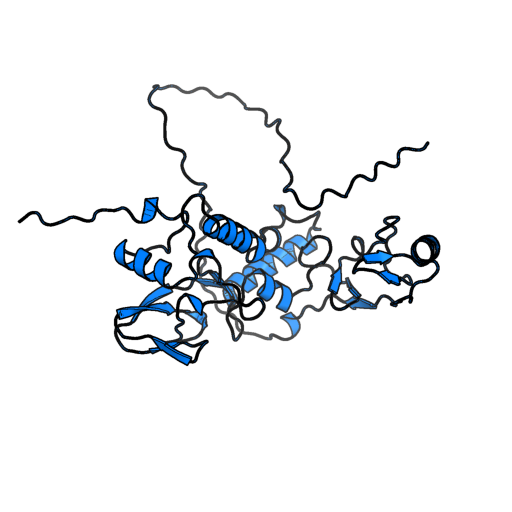51 24.422 1.00 85.62 206 GLU A N 1
ATOM 1621 C CA . GLU A 1 206 ? -20.210 -8.814 23.455 1.00 85.62 206 GLU A CA 1
ATOM 1622 C C . GLU A 1 206 ? -20.747 -8.232 22.144 1.00 85.62 206 GLU A C 1
ATOM 1624 O O . GLU A 1 206 ? -21.598 -7.332 22.126 1.00 85.62 206 GLU A O 1
ATOM 1629 N N . TYR A 1 207 ? -20.299 -8.805 21.031 1.00 89.88 207 TYR A N 1
ATOM 1630 C CA . TYR A 1 207 ? -20.769 -8.443 19.702 1.00 89.88 207 TYR A CA 1
ATOM 1631 C C . TYR A 1 207 ? -21.048 -9.684 18.861 1.00 89.88 207 TYR A C 1
ATOM 1633 O O . TYR A 1 207 ? -20.582 -10.792 19.142 1.00 89.88 207 TYR A O 1
ATOM 1641 N N . ALA A 1 208 ? -21.832 -9.481 17.812 1.00 89.50 208 ALA A N 1
ATOM 1642 C CA . ALA A 1 208 ? -22.082 -10.473 16.786 1.00 89.50 208 ALA A CA 1
ATOM 1643 C C . ALA A 1 208 ? -21.724 -9.905 15.417 1.00 89.50 208 ALA A C 1
ATOM 1645 O O . ALA A 1 208 ? -21.873 -8.703 15.188 1.00 89.50 208 ALA A O 1
ATOM 1646 N N . THR A 1 209 ? -21.255 -10.761 14.518 1.00 87.94 209 THR A N 1
ATOM 1647 C CA . THR A 1 209 ? -20.895 -10.371 13.156 1.00 87.94 209 THR A CA 1
ATOM 1648 C C . THR A 1 209 ? -21.839 -10.983 12.134 1.00 87.94 209 THR A C 1
ATOM 1650 O O . THR A 1 209 ? -22.310 -12.112 12.284 1.00 87.94 209 THR A O 1
ATOM 1653 N N . LYS A 1 210 ? -22.130 -10.218 11.082 1.00 87.25 210 LYS A N 1
ATOM 1654 C CA . LYS A 1 210 ? -22.807 -10.692 9.874 1.00 87.25 210 LYS A CA 1
ATOM 1655 C C . LYS A 1 210 ? -22.291 -9.888 8.686 1.00 87.25 210 LYS A C 1
ATOM 1657 O O . LYS A 1 210 ? -22.173 -8.676 8.800 1.00 87.25 210 LYS A O 1
ATOM 1662 N N . ASP A 1 211 ? -21.948 -10.562 7.590 1.00 87.44 211 ASP A N 1
ATOM 1663 C CA . ASP A 1 211 ? -21.471 -9.927 6.351 1.00 87.44 211 ASP A CA 1
ATOM 1664 C C . ASP A 1 211 ? -20.294 -8.946 6.562 1.00 87.44 211 ASP A C 1
ATOM 1666 O O . ASP A 1 211 ? -20.257 -7.859 5.999 1.00 87.44 211 ASP A O 1
ATOM 1670 N N . GLU A 1 212 ? -19.331 -9.331 7.411 1.00 84.81 212 GLU A N 1
ATOM 1671 C CA . GLU A 1 212 ? -18.186 -8.507 7.857 1.00 84.81 212 GLU A CA 1
ATOM 1672 C C . GLU A 1 212 ? -18.529 -7.242 8.664 1.00 84.81 212 GLU A C 1
ATOM 1674 O O . GLU A 1 212 ? -17.631 -6.477 9.020 1.00 84.81 212 GLU A O 1
ATOM 1679 N N . GLU A 1 213 ? -19.797 -7.041 9.016 1.00 87.50 213 GLU A N 1
ATOM 1680 C CA . GLU A 1 213 ? -20.248 -5.967 9.892 1.00 87.50 213 GLU A CA 1
ATOM 1681 C C . GLU A 1 213 ? -20.439 -6.461 11.330 1.00 87.50 213 GLU A C 1
ATOM 1683 O O . GLU A 1 213 ? -20.900 -7.579 11.571 1.00 87.50 213 GLU A O 1
ATOM 1688 N N . GLN A 1 214 ? -20.114 -5.606 12.301 1.00 90.81 214 GLN A N 1
ATOM 1689 C CA . GLN A 1 214 ? -20.289 -5.876 13.727 1.00 90.81 214 GLN A CA 1
ATOM 1690 C C . GLN A 1 214 ? -21.551 -5.212 14.297 1.00 90.81 214 GLN A C 1
ATOM 1692 O O . GLN A 1 214 ? -21.853 -4.047 14.033 1.00 90.81 214 GLN A O 1
ATOM 1697 N N . PHE A 1 215 ? -22.270 -5.939 15.148 1.00 91.56 215 PHE A N 1
ATOM 1698 C CA . PHE A 1 215 ? -23.516 -5.509 15.776 1.00 91.56 215 PHE A CA 1
ATOM 1699 C C . PHE A 1 215 ? -23.477 -5.757 17.283 1.00 91.56 215 PHE A C 1
ATOM 1701 O O . PHE A 1 215 ? -22.932 -6.758 17.748 1.00 91.56 215 PHE A O 1
ATOM 1708 N N . CYS A 1 216 ? -24.107 -4.871 18.059 1.00 92.31 216 CYS A N 1
ATOM 1709 C CA . CYS A 1 216 ? -24.408 -5.185 19.454 1.00 92.31 216 CYS A CA 1
ATOM 1710 C C . CYS A 1 216 ? -25.471 -6.291 19.523 1.00 92.31 216 CYS A C 1
ATOM 1712 O O . CYS A 1 216 ? -26.294 -6.426 18.613 1.00 92.31 216 CYS A O 1
ATOM 1714 N N . SER A 1 217 ? -25.503 -7.030 20.633 1.00 89.38 217 SER A N 1
ATOM 1715 C CA . SER A 1 217 ? -26.462 -8.123 20.838 1.00 89.38 217 SER A CA 1
ATOM 1716 C C . SER A 1 217 ? -27.921 -7.705 20.612 1.00 89.38 217 SER A C 1
ATOM 1718 O O . SER A 1 217 ? -28.671 -8.456 19.997 1.00 89.38 217 SER A O 1
ATOM 1720 N N . ALA A 1 218 ? -28.314 -6.497 21.032 1.00 91.44 218 ALA A N 1
ATOM 1721 C CA . ALA A 1 218 ? -29.676 -5.992 20.841 1.00 91.44 218 ALA A CA 1
ATOM 1722 C C . ALA A 1 218 ? -30.032 -5.811 19.355 1.00 91.44 218 ALA A C 1
ATOM 1724 O O . ALA A 1 218 ? -31.009 -6.385 18.881 1.00 91.44 218 ALA A O 1
ATOM 1725 N N . CYS A 1 219 ? -29.209 -5.074 18.601 1.00 94.00 219 CYS A N 1
ATOM 1726 C CA . CYS A 1 219 ? -29.466 -4.836 17.181 1.00 94.00 219 CYS A CA 1
ATOM 1727 C C . CYS A 1 219 ? -29.329 -6.105 16.336 1.00 94.00 219 CYS A C 1
ATOM 1729 O O . CYS A 1 219 ? -29.987 -6.208 15.305 1.00 94.00 219 CYS A O 1
ATOM 1731 N N . TYR A 1 220 ? -28.476 -7.052 16.741 1.00 90.88 220 TYR A N 1
ATOM 1732 C CA . TYR A 1 220 ? -28.359 -8.330 16.045 1.00 90.88 220 TYR A CA 1
ATOM 1733 C C . TYR A 1 220 ? -29.651 -9.138 16.180 1.00 90.88 220 TYR A C 1
ATOM 1735 O O . TYR A 1 220 ? -30.233 -9.520 15.171 1.00 90.88 220 TYR A O 1
ATOM 1743 N N . SER A 1 221 ? -30.135 -9.337 17.410 1.00 89.94 221 SER A N 1
ATOM 1744 C CA . SER A 1 221 ? -31.365 -10.096 17.665 1.00 89.94 221 SER A CA 1
ATOM 1745 C C . SER A 1 221 ? -32.594 -9.465 17.012 1.00 89.94 221 SER A C 1
ATOM 1747 O O . SER A 1 221 ? -33.474 -10.185 16.558 1.00 89.94 221 SER A O 1
ATOM 1749 N N . GLU A 1 222 ? -32.657 -8.133 16.942 1.00 90.25 222 GLU A N 1
ATOM 1750 C CA . GLU A 1 222 ? -33.751 -7.417 16.275 1.00 90.25 222 GLU A CA 1
ATOM 1751 C C . GLU A 1 222 ? -33.725 -7.595 14.748 1.00 90.25 222 GLU A C 1
ATOM 1753 O O . GLU A 1 222 ? -34.774 -7.745 14.125 1.00 90.25 222 GLU A O 1
ATOM 1758 N N . LYS A 1 223 ? -32.535 -7.593 14.132 1.00 87.62 223 LYS A N 1
ATOM 1759 C CA . LYS A 1 223 ? -32.386 -7.666 12.670 1.00 87.62 223 LYS A CA 1
ATOM 1760 C C . LYS A 1 223 ? -32.323 -9.088 12.110 1.00 87.62 223 LYS A C 1
ATOM 1762 O O . LYS A 1 223 ? -32.655 -9.281 10.943 1.00 87.62 223 LYS A O 1
ATOM 1767 N N . PHE A 1 224 ? -31.863 -10.056 12.899 1.00 85.44 224 PHE A N 1
ATOM 1768 C CA . PHE A 1 224 ? -31.430 -11.375 12.429 1.00 85.44 224 PHE A CA 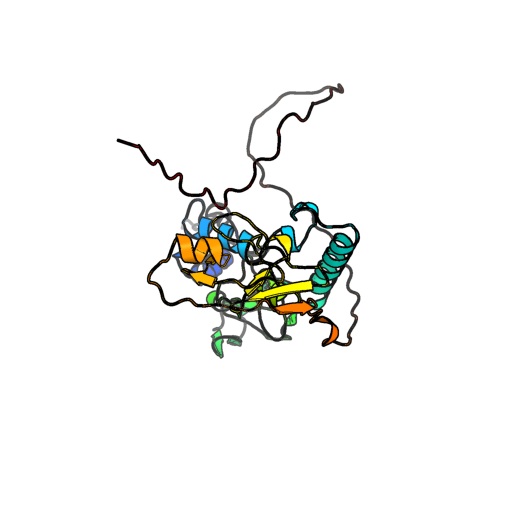1
ATOM 1769 C C . PHE A 1 224 ? -32.026 -12.479 13.310 1.00 85.44 224 PHE A C 1
ATOM 1771 O O . PHE A 1 224 ? -31.332 -13.170 14.051 1.00 85.44 224 PHE A O 1
ATOM 1778 N N . THR A 1 225 ? -33.349 -12.627 13.270 1.00 70.62 225 THR A N 1
ATOM 1779 C CA . THR A 1 225 ? -34.104 -13.511 14.174 1.00 70.62 225 THR A CA 1
ATOM 1780 C C . THR A 1 225 ? -33.974 -15.014 13.873 1.00 70.62 225 THR A C 1
ATOM 1782 O O . THR A 1 225 ? -34.526 -15.818 14.620 1.00 70.62 225 THR A O 1
ATOM 1785 N N . CYS A 1 226 ? -33.243 -15.433 12.831 1.00 65.25 226 CYS A N 1
ATOM 1786 C CA . CYS A 1 226 ? -33.089 -16.848 12.441 1.00 65.25 226 CYS A CA 1
ATOM 1787 C C . CYS A 1 226 ? -31.690 -17.214 11.897 1.00 65.25 226 CYS A C 1
ATOM 1789 O O . CYS A 1 226 ? -31.545 -18.258 11.265 1.00 65.25 226 CYS A O 1
ATOM 1791 N N . ASP A 1 227 ? -30.670 -16.378 12.108 1.00 65.69 227 ASP A N 1
ATOM 1792 C CA . ASP A 1 227 ? -29.324 -16.618 11.570 1.00 65.69 227 ASP A CA 1
ATOM 1793 C C . ASP A 1 227 ? -28.377 -17.260 12.596 1.00 65.69 227 ASP A C 1
ATOM 1795 O O . ASP A 1 227 ? -28.485 -17.029 13.804 1.00 65.69 227 ASP A O 1
ATOM 1799 N N . GLU A 1 228 ? -27.403 -18.038 12.110 1.00 68.88 228 GLU A N 1
ATOM 1800 C CA . GLU A 1 228 ? -26.308 -18.546 12.941 1.00 68.88 228 GLU A CA 1
ATOM 1801 C C . GLU A 1 228 ? -25.465 -17.378 13.477 1.00 68.88 228 GLU A C 1
ATOM 1803 O O . GLU A 1 228 ? -24.734 -16.705 12.744 1.00 68.88 228 GLU A O 1
ATOM 1808 N N . LYS A 1 229 ? -25.554 -17.141 14.790 1.00 67.31 229 LYS A N 1
ATOM 1809 C CA . LYS A 1 229 ? -24.813 -16.077 15.469 1.00 67.31 229 LYS A CA 1
ATOM 1810 C C . LYS A 1 229 ? -23.327 -16.428 15.542 1.00 67.31 229 LYS A C 1
ATOM 1812 O O . LYS A 1 229 ? -22.912 -17.225 16.382 1.00 67.31 229 LYS A O 1
ATOM 1817 N N . LYS A 1 230 ? -22.501 -15.755 14.738 1.00 76.19 230 LYS A N 1
ATOM 1818 C CA . LYS A 1 230 ? -21.065 -15.644 15.021 1.00 76.19 230 LYS A CA 1
ATOM 1819 C C . LYS A 1 230 ? -20.868 -14.565 16.076 1.00 76.19 230 LYS A C 1
ATOM 1821 O O . LYS A 1 230 ? -20.990 -13.377 15.788 1.00 76.19 230 LYS A O 1
ATOM 1826 N N . SER A 1 231 ? -20.634 -14.984 17.314 1.00 74.62 231 SER A N 1
ATOM 1827 C CA . SER A 1 231 ? -20.340 -14.084 18.429 1.00 74.62 231 SER A CA 1
ATOM 1828 C C . SER A 1 231 ? -18.858 -14.096 18.765 1.00 74.62 231 SER A C 1
ATOM 1830 O O . SER A 1 231 ? -18.253 -15.164 18.857 1.00 74.62 231 SER A O 1
ATOM 1832 N N . GLY A 1 232 ? -18.307 -12.915 19.016 1.00 72.25 232 GLY A N 1
ATOM 1833 C CA . GLY A 1 232 ? -16.955 -12.742 19.524 1.00 72.25 232 GLY A CA 1
ATOM 1834 C C . GLY A 1 232 ? -16.966 -12.030 20.873 1.00 72.25 232 GLY A C 1
ATOM 1835 O O . GLY A 1 232 ? -17.876 -11.262 21.187 1.00 72.25 232 GLY A O 1
ATOM 1836 N N . ILE A 1 233 ? -15.919 -12.269 21.659 1.00 70.19 233 ILE A N 1
ATOM 1837 C CA . ILE A 1 233 ? -15.581 -11.446 22.823 1.00 70.19 233 ILE A CA 1
ATOM 1838 C C . ILE A 1 233 ? -14.417 -10.557 22.408 1.00 70.19 233 ILE A C 1
ATOM 1840 O O . ILE A 1 233 ? -13.459 -11.034 21.791 1.00 70.19 233 ILE A O 1
ATOM 1844 N N . LEU A 1 234 ? -14.506 -9.265 22.714 1.00 70.12 234 LEU A N 1
ATOM 1845 C CA . LEU A 1 234 ? -13.465 -8.326 22.329 1.00 70.12 234 LEU A CA 1
ATOM 1846 C C . LEU A 1 234 ? -12.181 -8.567 23.098 1.00 70.12 234 LEU A C 1
ATOM 1848 O O . LEU A 1 234 ? -12.166 -8.615 24.327 1.00 70.12 234 LEU A O 1
ATOM 1852 N N . LYS A 1 235 ? -11.090 -8.657 22.343 1.00 71.25 235 LYS A N 1
ATOM 1853 C CA . LYS A 1 235 ? -9.742 -8.619 22.883 1.00 71.25 235 LYS A CA 1
ATOM 1854 C C . LYS A 1 235 ? -9.233 -7.198 22.707 1.00 71.25 235 LYS A C 1
ATOM 1856 O O . LYS A 1 235 ? -8.992 -6.757 21.584 1.00 71.25 235 LYS A O 1
ATOM 1861 N N . ILE A 1 236 ? -9.118 -6.484 23.821 1.00 76.38 236 ILE A N 1
ATOM 1862 C CA . ILE A 1 236 ? -8.314 -5.266 23.867 1.00 76.38 236 ILE A CA 1
ATOM 1863 C C . ILE A 1 236 ? -6.867 -5.748 23.909 1.00 76.38 236 ILE A C 1
ATOM 1865 O O . ILE A 1 236 ? -6.461 -6.411 24.866 1.00 76.38 236 ILE A O 1
ATOM 1869 N N . SER A 1 237 ? -6.129 -5.505 22.832 1.00 74.12 237 SER A N 1
ATOM 1870 C CA . SER A 1 237 ? -4.698 -5.770 22.784 1.00 74.12 237 SER A CA 1
ATOM 1871 C C . SER A 1 237 ? -3.956 -4.469 23.043 1.00 74.12 237 SER A C 1
ATOM 1873 O O . SER A 1 237 ? -4.353 -3.400 22.571 1.00 74.12 237 SER A O 1
ATOM 1875 N N . SER A 1 238 ? -2.856 -4.556 23.791 1.00 70.75 238 SER A N 1
ATOM 1876 C CA . SER A 1 238 ? -1.879 -3.483 23.749 1.00 70.75 238 SER A CA 1
ATOM 1877 C C . SER A 1 238 ? -1.309 -3.442 22.334 1.00 70.75 238 SER A C 1
ATOM 1879 O O . SER A 1 238 ? -0.852 -4.466 21.823 1.00 70.75 238 SER A O 1
ATOM 1881 N N . SER A 1 239 ? -1.382 -2.275 21.693 1.00 61.88 239 SER A N 1
ATOM 1882 C CA . SER A 1 239 ? -0.834 -2.009 20.370 1.00 61.88 239 SER A CA 1
ATOM 1883 C C . SER A 1 239 ? 0.607 -2.499 20.360 1.00 61.88 239 SER A C 1
ATOM 1885 O O . SER A 1 239 ? 1.456 -1.967 21.092 1.00 61.88 239 SER A O 1
ATOM 1887 N N . PRO A 1 240 ? 0.900 -3.578 19.616 1.00 56.31 240 PRO A N 1
ATOM 1888 C CA . PRO A 1 240 ? 2.228 -4.127 19.627 1.00 56.31 240 PRO A CA 1
ATOM 1889 C C . PRO A 1 240 ? 3.117 -3.098 18.942 1.00 56.31 240 PRO A C 1
ATOM 1891 O O . PRO A 1 240 ? 3.048 -2.891 17.733 1.00 56.31 240 PRO A O 1
ATOM 1894 N N . ASP A 1 241 ? 3.989 -2.457 19.713 1.00 53.50 241 ASP A N 1
ATOM 1895 C CA . ASP A 1 241 ? 5.176 -1.845 19.144 1.00 53.50 241 ASP A CA 1
ATOM 1896 C C . ASP A 1 241 ? 6.062 -2.987 18.625 1.00 53.50 241 ASP A C 1
ATOM 1898 O O . ASP A 1 241 ? 6.984 -3.459 19.300 1.00 53.50 241 ASP A O 1
ATOM 1902 N N . LEU A 1 242 ? 5.739 -3.490 17.426 1.00 50.59 242 LEU A N 1
ATOM 1903 C CA . LEU A 1 242 ? 6.459 -4.582 16.766 1.00 50.59 242 LEU A CA 1
ATOM 1904 C C . LEU A 1 242 ? 7.925 -4.192 16.525 1.00 50.59 242 LEU A C 1
ATOM 1906 O O . LEU A 1 242 ? 8.782 -5.061 16.347 1.00 50.59 242 LEU A O 1
ATOM 1910 N N . THR A 1 243 ? 8.252 -2.895 16.612 1.00 44.25 243 THR A N 1
ATOM 1911 C CA . THR A 1 243 ? 9.620 -2.390 16.515 1.00 44.25 243 THR A CA 1
ATOM 1912 C C . THR A 1 243 ? 10.487 -2.723 17.735 1.00 44.25 243 THR A C 1
ATOM 1914 O O . THR A 1 243 ? 11.710 -2.779 17.592 1.00 44.25 243 THR A O 1
ATOM 1917 N N . LYS A 1 244 ? 9.907 -3.078 18.898 1.00 41.00 244 LYS A N 1
ATOM 1918 C CA . LYS A 1 244 ? 10.663 -3.558 20.079 1.00 41.00 244 LYS A CA 1
ATOM 1919 C C . LYS A 1 244 ? 11.364 -4.909 19.858 1.00 41.00 244 LYS A C 1
ATOM 1921 O O . LYS A 1 244 ? 12.230 -5.274 20.654 1.00 41.00 244 LYS A O 1
ATOM 1926 N N . ARG A 1 245 ? 11.058 -5.634 18.770 1.00 38.62 245 ARG A N 1
ATOM 1927 C CA . ARG A 1 245 ? 11.789 -6.847 18.344 1.00 38.62 245 ARG A CA 1
ATOM 1928 C C . ARG A 1 245 ? 13.014 -6.574 17.464 1.00 38.62 245 ARG A C 1
ATOM 1930 O O . ARG A 1 245 ? 13.853 -7.461 17.336 1.00 38.62 245 ARG A O 1
ATOM 1937 N N . LEU A 1 246 ? 13.173 -5.372 16.911 1.00 33.50 246 LEU A N 1
ATOM 1938 C CA . LEU A 1 246 ? 14.296 -5.026 16.035 1.00 33.50 246 LEU A CA 1
ATOM 1939 C C . LEU A 1 246 ? 15.289 -4.143 16.798 1.00 33.50 246 LEU A C 1
ATOM 1941 O O . LEU A 1 246 ? 15.291 -2.916 16.695 1.00 33.50 246 LEU A O 1
ATOM 1945 N N . LYS A 1 247 ? 16.135 -4.780 17.615 1.00 25.12 247 LYS A N 1
ATOM 1946 C CA . LYS A 1 247 ? 17.291 -4.103 18.210 1.00 25.12 247 LYS A CA 1
ATOM 1947 C C . LYS A 1 247 ? 18.338 -3.827 17.124 1.00 25.12 247 LYS A C 1
ATOM 1949 O O . LYS A 1 247 ? 18.853 -4.757 16.517 1.00 25.12 247 LYS A O 1
ATOM 1954 N N . SER A 1 248 ? 18.671 -2.537 17.002 1.00 29.56 248 SER A N 1
ATOM 1955 C CA . SER A 1 248 ? 19.917 -1.926 16.498 1.00 29.56 248 SER A CA 1
ATOM 1956 C C . SER A 1 248 ? 20.368 -2.239 15.068 1.00 29.56 248 SER A C 1
ATOM 1958 O O . SER A 1 248 ? 20.817 -3.346 14.831 1.00 29.56 248 SER A O 1
ATOM 1960 N N . VAL A 1 249 ? 20.441 -1.214 14.201 1.00 26.62 249 VAL A N 1
ATOM 1961 C CA . VAL A 1 249 ? 21.700 -0.574 13.740 1.00 26.62 249 VAL A CA 1
ATOM 1962 C C . VAL A 1 249 ? 21.377 0.852 13.254 1.00 26.62 249 VAL A C 1
ATOM 1964 O O . VAL A 1 249 ? 20.479 1.047 12.444 1.00 26.62 249 VAL A O 1
ATOM 1967 N N . LYS A 1 250 ? 22.105 1.862 13.750 1.00 27.19 250 LYS A N 1
ATOM 1968 C CA . LYS A 1 250 ? 22.011 3.256 13.285 1.00 27.19 250 LYS A CA 1
ATOM 1969 C C . LYS A 1 250 ? 22.960 3.474 12.106 1.00 27.19 250 LYS A C 1
ATOM 1971 O O . LYS A 1 250 ? 24.153 3.230 12.252 1.00 27.19 250 LYS A O 1
ATOM 1976 N N . PHE A 1 251 ? 22.463 4.041 11.010 1.00 25.59 251 PHE A N 1
ATOM 1977 C CA . PHE A 1 251 ? 23.298 4.701 10.006 1.00 25.59 251 PHE A CA 1
ATOM 1978 C C . PHE A 1 251 ? 22.747 6.098 9.719 1.00 25.59 251 PHE A C 1
ATOM 1980 O O . PHE A 1 251 ? 21.591 6.262 9.338 1.00 25.59 251 PHE A O 1
ATOM 1987 N N . ASN A 1 252 ? 23.594 7.103 9.936 1.00 25.52 252 ASN A N 1
ATOM 1988 C CA . ASN A 1 252 ? 23.340 8.485 9.553 1.00 25.52 252 ASN A CA 1
ATOM 1989 C C . ASN A 1 252 ? 23.550 8.622 8.044 1.00 25.52 252 ASN A C 1
ATOM 1991 O O . ASN A 1 252 ? 24.657 8.388 7.561 1.00 25.52 252 ASN A O 1
ATOM 1995 N N . VAL A 1 253 ? 22.523 9.058 7.317 1.00 25.45 253 VAL A N 1
ATOM 1996 C CA . VAL A 1 253 ? 22.670 9.569 5.948 1.00 25.45 253 VAL A CA 1
ATOM 1997 C C . VAL A 1 253 ? 21.846 10.857 5.837 1.00 25.45 253 VAL A C 1
ATOM 1999 O O . VAL A 1 253 ? 20.695 10.867 6.276 1.00 25.45 253 VAL A O 1
ATOM 2002 N N . PRO A 1 254 ? 22.406 11.956 5.302 1.00 23.88 254 PRO A N 1
ATOM 2003 C CA . PRO A 1 254 ? 21.689 13.220 5.175 1.00 23.88 254 PRO A CA 1
ATOM 2004 C C . PRO A 1 254 ? 20.588 13.119 4.111 1.00 23.88 254 PRO A C 1
ATOM 2006 O O . PRO A 1 254 ? 20.819 12.650 2.997 1.00 23.88 254 PRO A O 1
ATOM 2009 N N . ILE A 1 255 ? 19.386 13.575 4.463 1.00 27.23 255 ILE A N 1
ATOM 2010 C CA . ILE A 1 255 ? 18.201 13.589 3.599 1.00 27.23 255 ILE A CA 1
ATOM 2011 C C . ILE A 1 255 ? 18.070 14.995 3.009 1.00 27.23 255 ILE A C 1
ATOM 2013 O O . ILE A 1 255 ? 17.885 15.955 3.754 1.00 27.23 255 ILE A O 1
ATOM 2017 N N . GLN A 1 256 ? 18.135 15.129 1.682 1.00 22.67 256 GLN A N 1
ATOM 2018 C CA . GLN A 1 256 ? 17.661 16.339 1.008 1.00 22.67 256 GLN A CA 1
ATOM 2019 C C . GLN A 1 256 ? 16.137 16.263 0.873 1.00 22.67 256 GLN A C 1
ATOM 2021 O O . GLN A 1 256 ? 15.588 15.338 0.273 1.00 22.67 256 GLN A O 1
ATOM 2026 N N . SER A 1 257 ? 15.462 17.230 1.486 1.00 24.83 257 SER A N 1
ATOM 2027 C CA . SER A 1 257 ? 14.034 17.483 1.342 1.00 24.83 257 SER A CA 1
ATOM 2028 C C . SER A 1 257 ? 13.735 17.943 -0.083 1.00 24.83 257 SER A C 1
ATOM 2030 O O . SER A 1 257 ? 14.283 18.953 -0.521 1.00 24.83 257 SER A O 1
ATOM 2032 N N . TYR A 1 258 ? 12.844 17.252 -0.789 1.00 25.16 258 TYR A N 1
ATOM 2033 C CA . TYR A 1 258 ? 12.243 17.790 -2.007 1.00 25.16 258 TYR A CA 1
ATOM 2034 C C . TYR A 1 258 ? 10.758 18.036 -1.765 1.00 25.16 258 TYR A C 1
ATOM 2036 O O . TYR A 1 258 ? 10.013 17.122 -1.403 1.00 25.16 258 TYR A O 1
ATOM 2044 N N . GLU A 1 259 ? 10.358 19.291 -1.942 1.00 24.89 259 GLU A N 1
ATOM 2045 C CA . GLU A 1 259 ? 8.968 19.723 -1.986 1.00 24.89 259 GLU A CA 1
ATOM 2046 C C . GLU A 1 259 ? 8.311 19.239 -3.284 1.00 24.89 259 GLU A C 1
ATOM 2048 O O . GLU A 1 259 ? 8.907 19.236 -4.361 1.00 24.89 259 GLU A O 1
ATOM 2053 N N . TYR A 1 260 ? 7.065 18.792 -3.165 1.00 28.05 260 TYR A N 1
ATOM 2054 C CA . TYR A 1 260 ? 6.244 18.329 -4.276 1.00 28.05 260 TYR A CA 1
ATOM 2055 C C . TYR A 1 260 ? 5.671 19.540 -5.029 1.00 28.05 260 TYR A C 1
ATOM 2057 O O . TYR A 1 260 ? 4.806 20.236 -4.498 1.00 28.05 260 TYR A O 1
ATOM 2065 N N . SER A 1 261 ? 6.129 19.795 -6.260 1.00 25.80 261 SER A N 1
ATOM 2066 C CA . SER A 1 261 ? 5.499 20.778 -7.153 1.00 25.80 261 SER A CA 1
ATOM 2067 C C . SER A 1 261 ? 4.292 20.159 -7.876 1.00 25.80 261 SER A C 1
ATOM 2069 O O . SER A 1 261 ? 4.444 19.105 -8.498 1.00 25.80 261 SER A O 1
ATOM 2071 N N . PRO A 1 262 ? 3.106 20.795 -7.852 1.00 27.56 262 PRO A N 1
ATOM 2072 C CA . PRO A 1 262 ? 1.991 20.396 -8.702 1.00 27.56 262 PRO A CA 1
ATOM 2073 C C . PRO A 1 262 ? 2.286 20.709 -10.178 1.00 27.56 262 PRO A C 1
ATOM 2075 O O . PRO A 1 262 ? 3.047 21.624 -10.494 1.00 27.56 262 PRO A O 1
ATOM 2078 N N . ALA A 1 263 ? 1.673 19.934 -11.074 1.00 28.48 263 ALA A N 1
ATOM 2079 C CA . ALA A 1 263 ? 1.796 20.066 -12.523 1.00 28.48 263 ALA A CA 1
ATOM 2080 C C . ALA A 1 263 ? 1.474 21.491 -13.020 1.00 28.48 263 ALA A C 1
ATOM 2082 O O . ALA A 1 263 ? 0.550 22.142 -12.534 1.00 28.48 263 ALA A O 1
ATOM 2083 N N . LYS A 1 264 ? 2.259 21.959 -13.998 1.00 28.80 264 LYS A N 1
ATOM 2084 C CA . LYS A 1 264 ? 2.107 23.260 -14.657 1.00 28.80 264 LYS A CA 1
ATOM 2085 C C . LYS A 1 264 ? 0.872 23.247 -15.563 1.00 28.80 264 LYS A C 1
ATOM 2087 O O . LYS A 1 264 ? 0.772 22.379 -16.424 1.00 28.80 264 LYS A O 1
ATOM 2092 N N . ASN A 1 265 ? -0.004 24.235 -15.404 1.00 27.72 265 ASN A N 1
ATOM 2093 C CA . ASN A 1 265 ? -0.953 24.623 -16.445 1.00 27.72 265 ASN A CA 1
ATOM 2094 C C . ASN A 1 265 ? -0.237 25.588 -17.409 1.00 27.72 265 ASN A C 1
ATOM 2096 O O . ASN A 1 265 ? 0.279 26.615 -16.971 1.00 27.72 265 ASN A O 1
ATOM 2100 N N . LEU A 1 266 ? -0.187 25.215 -18.686 1.00 27.41 266 LEU A N 1
ATOM 2101 C CA . LEU A 1 266 ? -0.054 26.097 -19.858 1.00 27.41 266 LEU A CA 1
ATOM 2102 C C . LEU A 1 266 ? -1.446 26.728 -20.088 1.00 27.41 266 LEU A C 1
ATOM 2104 O O . LEU A 1 266 ? -2.432 26.032 -19.854 1.00 27.41 266 LEU A O 1
ATOM 2108 N N . ASP A 1 267 ? -1.705 27.962 -20.509 1.00 26.72 267 ASP A N 1
ATOM 2109 C CA . ASP A 1 267 ? -0.973 29.182 -20.859 1.00 26.72 267 ASP A CA 1
ATOM 2110 C C . ASP A 1 267 ? -1.993 30.330 -20.666 1.00 26.72 267 ASP A C 1
ATOM 2112 O O . ASP A 1 267 ? -3.190 30.085 -20.816 1.00 26.72 267 ASP A O 1
ATOM 2116 N N . ASP A 1 268 ? -1.564 31.569 -20.401 1.00 28.69 268 ASP A N 1
ATOM 2117 C CA . ASP A 1 268 ? -2.106 32.707 -21.161 1.00 28.69 268 ASP A CA 1
ATOM 2118 C C . ASP A 1 268 ? -1.205 33.945 -21.065 1.00 28.69 268 ASP A C 1
ATOM 2120 O O . ASP A 1 268 ? -0.596 34.257 -20.039 1.00 28.69 268 ASP A O 1
ATOM 2124 N N . SER A 1 269 ? -1.085 34.615 -22.199 1.00 26.03 269 SER A N 1
ATOM 2125 C CA . SER A 1 269 ? -0.141 35.682 -22.505 1.00 26.03 269 SER A CA 1
ATOM 2126 C C . SER A 1 269 ? -0.453 37.035 -21.848 1.00 26.03 269 SER A C 1
ATOM 2128 O O . SER A 1 269 ? -1.601 37.458 -21.786 1.00 26.03 269 SER A O 1
ATOM 2130 N N . SER A 1 270 ? 0.626 37.766 -21.523 1.00 27.44 270 SER A N 1
ATOM 2131 C CA . SER A 1 270 ? 0.760 39.239 -21.470 1.00 27.44 270 SER A CA 1
ATOM 2132 C C . SER A 1 270 ? -0.167 40.053 -20.552 1.00 27.44 270 SER A C 1
ATOM 2134 O O . SER A 1 270 ? -1.331 40.232 -20.870 1.00 27.44 270 SER A O 1
ATOM 2136 N N . ILE A 1 271 ? 0.405 40.689 -19.516 1.00 27.22 271 ILE A N 1
ATOM 2137 C CA . ILE A 1 271 ? 0.197 42.106 -19.132 1.00 27.22 271 ILE A CA 1
ATOM 2138 C C . ILE A 1 271 ? 1.274 42.511 -18.106 1.00 27.22 271 ILE A C 1
ATOM 2140 O O . ILE A 1 271 ? 1.691 41.738 -17.247 1.00 27.22 271 ILE A O 1
ATOM 2144 N N . SER A 1 272 ? 1.768 43.730 -18.282 1.00 23.61 272 SER A N 1
ATOM 2145 C CA . SER A 1 272 ? 2.879 44.398 -17.611 1.00 23.61 272 SER A CA 1
ATOM 2146 C C . SER A 1 272 ? 2.571 44.926 -16.200 1.00 23.61 272 SER A C 1
ATOM 2148 O O . SER A 1 272 ? 1.473 45.408 -15.955 1.00 23.61 272 SER A O 1
ATOM 2150 N N . SER A 1 273 ? 3.615 44.928 -15.357 1.00 26.83 273 SER A N 1
ATOM 2151 C CA . SER A 1 273 ? 3.990 45.917 -14.319 1.00 26.83 273 SER A CA 1
ATOM 2152 C C . SER A 1 273 ? 2.910 46.569 -13.437 1.00 26.83 273 SER A C 1
ATOM 2154 O O . SER A 1 273 ? 2.180 47.422 -13.925 1.00 26.83 273 SER A O 1
ATOM 2156 N N . SER A 1 274 ? 2.969 46.316 -12.120 1.00 24.41 274 SER A N 1
ATOM 2157 C CA . SER A 1 274 ? 3.213 47.307 -11.040 1.00 24.41 274 SER A CA 1
ATOM 2158 C C . SER A 1 274 ? 2.655 46.827 -9.694 1.00 24.41 274 SER A C 1
ATOM 2160 O O . SER A 1 274 ? 1.563 46.267 -9.639 1.00 24.41 274 SER A O 1
ATOM 2162 N N . ASP A 1 275 ? 3.410 47.086 -8.627 1.00 27.66 275 ASP A N 1
ATOM 2163 C CA . ASP A 1 275 ? 3.096 46.803 -7.225 1.00 27.66 275 ASP A CA 1
ATOM 2164 C C . ASP A 1 275 ? 1.704 47.280 -6.772 1.00 27.66 275 ASP A C 1
ATOM 2166 O O . ASP A 1 275 ? 1.308 48.415 -7.029 1.00 27.66 275 ASP A O 1
ATOM 2170 N N . SER A 1 276 ? 0.988 46.434 -6.025 1.00 25.20 276 SER A N 1
ATOM 2171 C CA . SER A 1 276 ? 0.137 46.844 -4.894 1.00 25.20 276 SER A CA 1
ATOM 2172 C C . SER A 1 276 ? -0.338 45.623 -4.097 1.00 25.20 276 SER A C 1
ATOM 2174 O O . SER A 1 276 ? -0.811 44.632 -4.651 1.00 25.20 276 SER A O 1
ATOM 2176 N N . GLU A 1 277 ? -0.177 45.700 -2.775 1.00 28.36 277 GLU A N 1
ATOM 2177 C CA . GLU A 1 277 ? -0.804 44.825 -1.783 1.00 28.36 277 GLU A CA 1
ATOM 2178 C C . GLU A 1 277 ? -2.325 44.801 -1.963 1.00 28.36 277 GLU A C 1
ATOM 2180 O O . GLU A 1 277 ? -2.935 45.863 -2.036 1.00 28.36 277 GLU A O 1
ATOM 2185 N N . PHE A 1 278 ? -2.950 43.620 -1.939 1.00 22.48 278 PHE A N 1
ATOM 2186 C CA . PHE A 1 278 ? -4.317 43.472 -1.431 1.00 22.48 278 PHE A CA 1
ATOM 2187 C C . PHE A 1 278 ? -4.583 42.029 -0.977 1.00 22.48 278 PHE A C 1
ATOM 2189 O O . PHE A 1 278 ? -4.288 41.058 -1.674 1.00 22.48 278 PHE A O 1
ATOM 2196 N N . GLU A 1 279 ? -5.125 41.913 0.233 1.00 25.38 279 GLU A N 1
ATOM 2197 C CA . GLU A 1 279 ? -5.533 40.685 0.913 1.00 25.38 279 GLU A CA 1
ATOM 2198 C C . GLU A 1 279 ? -6.511 39.845 0.073 1.00 25.38 279 GLU A C 1
ATOM 2200 O O . GLU A 1 279 ? -7.455 40.379 -0.511 1.00 25.38 279 GLU A O 1
ATOM 2205 N N . TYR A 1 280 ? -6.364 38.512 0.088 1.00 21.94 280 TYR A N 1
ATOM 2206 C CA . TYR A 1 280 ? -7.424 37.609 -0.370 1.00 21.94 280 TYR A CA 1
ATOM 2207 C C . TYR A 1 280 ? -7.887 36.682 0.753 1.00 21.94 280 TYR A C 1
ATOM 2209 O O . TYR A 1 280 ? -7.187 35.771 1.200 1.00 21.94 280 TYR A O 1
ATOM 2217 N N . GLN A 1 281 ? -9.117 36.937 1.190 1.00 24.61 281 GLN A N 1
ATOM 2218 C CA . GLN A 1 281 ? -9.896 36.125 2.110 1.00 24.61 281 GLN A CA 1
ATOM 2219 C C . GLN A 1 281 ? -10.032 34.687 1.584 1.00 24.61 281 GLN A C 1
ATOM 2221 O O . GLN A 1 281 ? -10.586 34.433 0.514 1.00 24.61 281 GLN A O 1
ATOM 2226 N N . THR A 1 282 ? -9.572 33.714 2.369 1.00 26.14 282 THR A N 1
ATOM 2227 C CA . THR A 1 282 ? -9.737 32.284 2.087 1.00 26.14 282 THR A CA 1
ATOM 2228 C C . THR A 1 282 ? -11.101 31.799 2.581 1.00 26.14 282 THR A C 1
ATOM 2230 O O . THR A 1 282 ? -11.248 31.235 3.660 1.00 26.14 282 THR A O 1
ATOM 2233 N N . SER A 1 283 ? -12.140 31.989 1.768 1.00 33.81 283 SER A N 1
ATOM 2234 C CA . SER A 1 283 ? -13.483 31.447 2.018 1.00 33.81 283 SER A CA 1
ATOM 2235 C C . SER A 1 283 ? -13.815 30.262 1.106 1.00 33.81 283 SER A C 1
ATOM 2237 O O . SER A 1 283 ? -14.832 30.256 0.423 1.00 33.81 283 SER A O 1
ATOM 2239 N N . LYS A 1 284 ? -12.998 29.198 1.101 1.00 31.17 284 LYS A N 1
ATOM 2240 C CA . LYS A 1 284 ? -13.416 27.891 0.551 1.00 31.17 284 LYS A CA 1
ATOM 2241 C C . LYS A 1 284 ? -12.918 26.744 1.430 1.00 31.17 284 LYS A C 1
ATOM 2243 O O . LYS A 1 284 ? -11.729 26.458 1.503 1.00 31.17 284 LYS A O 1
ATOM 2248 N N . LYS A 1 285 ? -13.871 26.105 2.118 1.00 29.77 285 LYS A N 1
ATOM 2249 C CA . LYS A 1 285 ? -13.687 24.882 2.914 1.00 29.77 285 LYS A CA 1
ATOM 2250 C C . LYS A 1 285 ? -13.057 23.772 2.052 1.00 29.77 285 LYS A C 1
ATOM 2252 O O . LYS A 1 285 ? -13.452 23.634 0.893 1.00 29.77 285 LYS A O 1
ATOM 2257 N N . PRO A 1 286 ? -12.148 22.948 2.599 1.00 28.75 286 PRO A N 1
ATOM 2258 C CA . PRO A 1 286 ? -11.570 21.825 1.871 1.00 28.75 286 PRO A CA 1
ATOM 2259 C C . PRO A 1 286 ? -12.641 20.775 1.544 1.00 28.75 286 PRO A C 1
ATOM 2261 O O . PRO A 1 286 ? -13.400 20.333 2.409 1.00 28.75 286 PRO A O 1
ATOM 2264 N N . ILE A 1 287 ? -12.697 20.391 0.270 1.00 28.69 287 ILE A N 1
ATOM 2265 C CA . ILE A 1 287 ? -13.550 19.322 -0.251 1.00 28.69 287 ILE A CA 1
ATOM 2266 C C . ILE A 1 287 ? -12.970 17.985 0.233 1.00 28.69 287 ILE A C 1
ATOM 2268 O O . ILE A 1 287 ? -11.808 17.676 -0.025 1.00 28.69 287 ILE A O 1
ATOM 2272 N N . LYS A 1 288 ? -13.776 17.213 0.971 1.00 31.34 288 LYS A N 1
ATOM 2273 C CA . LYS A 1 288 ? -13.438 15.870 1.469 1.00 31.34 288 LYS A CA 1
ATOM 2274 C C . LYS A 1 288 ? -13.312 14.868 0.303 1.00 31.34 288 LYS A C 1
ATOM 2276 O O . LYS A 1 288 ? -14.108 14.957 -0.632 1.00 31.34 288 LYS A O 1
ATOM 2281 N N . PRO A 1 289 ? -12.389 13.890 0.361 1.00 27.50 289 PRO A N 1
ATOM 2282 C CA . PRO A 1 289 ? -12.340 12.800 -0.612 1.00 27.50 289 PRO A CA 1
ATOM 2283 C C . PRO A 1 289 ? -13.587 11.897 -0.492 1.00 27.50 289 PRO A C 1
ATOM 2285 O O . PRO A 1 289 ? -14.088 11.697 0.619 1.00 27.50 289 PRO A O 1
ATOM 2288 N N . PRO A 1 290 ? -14.112 11.347 -1.603 1.00 28.00 290 PRO A N 1
ATOM 2289 C CA . PRO A 1 290 ? -15.333 10.558 -1.586 1.00 28.00 290 PRO A CA 1
ATOM 2290 C C . PRO A 1 290 ? -15.002 9.104 -1.242 1.00 28.00 290 PRO A C 1
ATOM 2292 O O . PRO A 1 290 ? -14.650 8.323 -2.119 1.00 28.00 290 PRO A O 1
ATOM 2295 N N . TYR A 1 291 ? -15.154 8.721 0.023 1.00 28.72 291 TYR A N 1
ATOM 2296 C CA . TYR A 1 291 ? -15.345 7.318 0.383 1.00 28.72 291 TYR A CA 1
ATOM 2297 C C . TYR A 1 291 ? -16.545 7.187 1.330 1.00 28.72 291 TYR A C 1
ATOM 2299 O O . TYR A 1 291 ? -16.636 7.882 2.339 1.00 28.72 291 TYR A O 1
ATOM 2307 N N . LEU A 1 292 ? -17.462 6.294 0.934 1.00 30.70 292 LEU A N 1
ATOM 2308 C CA . LEU A 1 292 ? -18.678 5.827 1.617 1.00 30.70 292 LEU A CA 1
ATOM 2309 C C . LEU A 1 292 ? -19.857 6.821 1.692 1.00 30.70 292 LEU A C 1
ATOM 2311 O O . LEU A 1 292 ? -20.193 7.361 2.745 1.00 30.70 292 LEU A O 1
ATOM 2315 N N . GLN A 1 293 ? -20.584 6.982 0.578 1.00 28.20 293 GLN A N 1
ATOM 2316 C CA . GLN A 1 293 ? -22.010 7.319 0.669 1.00 28.20 293 GLN A CA 1
ATOM 2317 C C . GLN A 1 293 ? -22.772 6.057 1.092 1.00 28.20 293 GLN A C 1
ATOM 2319 O O . GLN A 1 293 ? -22.799 5.069 0.362 1.00 28.20 293 GLN A O 1
ATOM 2324 N N . LYS A 1 294 ? -23.378 6.094 2.284 1.00 31.38 294 LYS A N 1
ATOM 2325 C CA . LYS A 1 294 ? -24.349 5.090 2.740 1.00 31.38 294 LYS A CA 1
ATOM 2326 C C . LYS A 1 294 ? -25.513 4.999 1.735 1.00 31.38 294 LYS A C 1
ATOM 2328 O O . LYS A 1 294 ? -25.944 6.052 1.250 1.00 31.38 294 LYS A O 1
ATOM 2333 N N . PRO A 1 295 ? -26.074 3.809 1.455 1.00 28.16 295 PRO A N 1
ATOM 2334 C CA . PRO A 1 295 ? -27.314 3.713 0.695 1.00 28.16 295 PRO A CA 1
ATOM 2335 C C . PRO A 1 295 ? -28.436 4.448 1.445 1.00 28.16 295 PRO A C 1
ATOM 2337 O O . PRO A 1 295 ? -28.651 4.245 2.641 1.00 28.16 295 PRO A O 1
ATOM 2340 N N . LYS A 1 296 ? -29.136 5.344 0.743 1.00 32.25 296 LYS A N 1
ATOM 2341 C CA . LYS A 1 296 ? -30.376 5.955 1.230 1.00 32.25 296 LYS A CA 1
ATOM 2342 C C . LYS A 1 296 ? -31.494 4.925 1.078 1.00 32.25 296 LYS A C 1
ATOM 2344 O O . LYS A 1 296 ? -31.958 4.694 -0.035 1.00 32.25 296 LYS A O 1
ATOM 2349 N N . ASN A 1 297 ? -31.936 4.330 2.181 1.00 32.38 297 ASN A N 1
ATOM 2350 C CA . ASN A 1 297 ? -33.200 3.600 2.208 1.00 32.38 297 ASN A CA 1
ATOM 2351 C C . ASN A 1 297 ? -34.347 4.616 2.131 1.00 32.38 297 ASN A C 1
ATOM 2353 O O . ASN A 1 297 ? -34.661 5.273 3.122 1.00 32.38 297 ASN A O 1
ATOM 2357 N N . ASN A 1 298 ? -34.970 4.745 0.960 1.00 30.31 298 ASN A N 1
ATOM 2358 C CA . ASN A 1 298 ? -36.306 5.323 0.848 1.00 30.31 298 ASN A CA 1
ATOM 2359 C C . ASN A 1 298 ? -37.323 4.224 1.182 1.00 30.31 298 ASN A C 1
ATOM 2361 O O . ASN A 1 298 ? -37.731 3.471 0.303 1.00 30.31 298 ASN A O 1
ATOM 2365 N N . CYS A 1 299 ? -37.740 4.138 2.447 1.00 29.17 299 CYS A N 1
ATOM 2366 C CA . CYS A 1 299 ? -39.027 3.528 2.774 1.00 29.17 299 CYS A CA 1
ATOM 2367 C C . CYS A 1 299 ? -40.120 4.545 2.435 1.00 29.17 299 CYS A C 1
ATOM 2369 O O . CYS A 1 299 ? -40.293 5.530 3.150 1.00 29.17 299 CYS A O 1
ATOM 2371 N N . ILE A 1 300 ? -40.841 4.315 1.337 1.00 30.05 300 ILE A N 1
ATOM 2372 C CA . ILE A 1 300 ? -42.161 4.911 1.136 1.00 30.05 300 ILE A CA 1
ATOM 2373 C C . ILE A 1 300 ? -43.145 4.003 1.870 1.00 30.05 300 ILE A C 1
ATOM 2375 O O . ILE A 1 300 ? -43.273 2.826 1.546 1.00 30.05 300 ILE A O 1
ATOM 2379 N N . ILE A 1 301 ? -43.775 4.560 2.901 1.00 37.03 301 ILE A N 1
ATOM 2380 C CA . ILE A 1 301 ? -44.929 3.975 3.576 1.00 37.03 301 ILE A CA 1
ATOM 2381 C C . ILE A 1 301 ? -46.139 4.196 2.666 1.00 37.03 301 ILE A C 1
ATOM 2383 O O . ILE A 1 301 ? -46.496 5.344 2.397 1.00 37.03 301 ILE A O 1
ATOM 2387 N N . SER A 1 302 ? -46.760 3.103 2.233 1.00 37.03 302 SER A N 1
ATOM 2388 C CA . SER A 1 302 ? -48.179 3.010 1.873 1.00 37.03 302 SER A CA 1
ATOM 2389 C C . SER A 1 302 ? -48.610 1.557 1.976 1.00 37.03 302 SER A C 1
ATOM 2391 O O . SER A 1 302 ? -47.957 0.741 1.285 1.00 37.03 302 SER A O 1
#